Protein AF-A0A959FHJ9-F1 (afdb_monomer)

Structure (mmCIF, N/CA/C/O backbone):
data_AF-A0A959FHJ9-F1
#
_entry.id   AF-A0A959FHJ9-F1
#
loop_
_atom_site.group_PDB
_atom_site.id
_atom_site.type_symbol
_atom_site.label_atom_id
_atom_site.label_alt_id
_atom_site.label_comp_id
_atom_site.label_asym_id
_atom_site.label_entity_id
_atom_site.label_seq_id
_atom_site.pdbx_PDB_ins_code
_atom_site.Cartn_x
_atom_site.Cartn_y
_atom_site.Cartn_z
_atom_site.occupancy
_atom_site.B_iso_or_equiv
_atom_site.auth_seq_id
_atom_site.auth_comp_id
_atom_site.auth_asym_id
_atom_site.auth_atom_id
_atom_site.pdbx_PDB_model_num
ATOM 1 N N . MET A 1 1 ? 8.204 -7.592 19.899 1.00 52.03 1 MET A N 1
ATOM 2 C CA . MET A 1 1 ? 8.341 -6.616 18.790 1.00 52.03 1 MET A CA 1
ATOM 3 C C . MET A 1 1 ? 6.951 -6.070 18.473 1.00 52.03 1 MET A C 1
ATOM 5 O O . MET A 1 1 ? 6.052 -6.885 18.304 1.00 52.03 1 MET A O 1
ATOM 9 N N . ALA A 1 2 ? 6.746 -4.749 18.460 1.00 61.91 2 ALA A N 1
ATOM 10 C CA . ALA A 1 2 ? 5.428 -4.153 18.197 1.00 61.91 2 ALA A CA 1
ATOM 11 C C . ALA A 1 2 ? 4.966 -4.445 16.756 1.00 61.91 2 ALA A C 1
ATOM 13 O O . ALA A 1 2 ? 5.776 -4.372 15.826 1.00 61.91 2 ALA A O 1
ATOM 14 N N . LYS A 1 3 ? 3.694 -4.819 16.572 1.00 71.38 3 LYS A N 1
ATOM 15 C CA . LYS A 1 3 ? 3.112 -5.040 15.239 1.00 71.38 3 LYS A CA 1
ATOM 16 C C . LYS A 1 3 ? 2.789 -3.686 14.597 1.00 71.38 3 LYS A C 1
ATOM 18 O O . LYS A 1 3 ? 2.467 -2.736 15.292 1.00 71.38 3 LYS A O 1
ATOM 23 N N . LEU A 1 4 ? 2.886 -3.588 13.274 1.00 72.06 4 LEU A N 1
ATOM 24 C CA . LEU A 1 4 ? 2.662 -2.337 12.542 1.00 72.06 4 LEU A CA 1
ATOM 25 C C . LEU A 1 4 ? 1.267 -2.318 11.929 1.00 72.06 4 LEU A C 1
ATOM 27 O O . LEU A 1 4 ? 0.800 -3.340 11.438 1.00 72.06 4 LEU A O 1
ATOM 31 N N . LEU A 1 5 ? 0.620 -1.158 11.872 1.00 76.62 5 LEU A N 1
ATOM 32 C CA . LEU A 1 5 ? -0.638 -1.037 11.133 1.00 76.62 5 LEU A CA 1
ATOM 33 C C . LEU A 1 5 ? -0.417 -1.250 9.632 1.00 76.62 5 LEU A C 1
ATOM 35 O O . LEU A 1 5 ? 0.619 -0.864 9.071 1.00 76.62 5 LEU A O 1
ATOM 39 N N . VAL A 1 6 ? -1.418 -1.812 8.952 1.00 79.19 6 VAL A N 1
ATOM 40 C CA . VAL A 1 6 ? -1.389 -1.974 7.489 1.00 79.19 6 VAL A CA 1
ATOM 41 C C . VAL A 1 6 ? -1.197 -0.621 6.800 1.00 79.19 6 VAL A C 1
ATOM 43 O O . VAL A 1 6 ? -0.351 -0.505 5.912 1.00 79.19 6 VAL A O 1
ATOM 46 N N . ARG A 1 7 ? -1.880 0.437 7.255 1.00 77.56 7 ARG A N 1
ATOM 47 C CA . ARG A 1 7 ? -1.728 1.795 6.705 1.00 77.56 7 ARG A CA 1
ATOM 48 C C . ARG A 1 7 ? -0.296 2.334 6.803 1.00 77.56 7 ARG A C 1
ATOM 50 O O . ARG A 1 7 ? 0.209 2.956 5.866 1.00 77.56 7 ARG A O 1
ATOM 57 N N . GLU A 1 8 ? 0.386 2.092 7.917 1.00 79.88 8 GLU A N 1
ATOM 58 C CA . GLU A 1 8 ? 1.785 2.505 8.085 1.00 79.88 8 GLU A CA 1
ATOM 59 C C . GLU A 1 8 ? 2.723 1.694 7.203 1.00 79.88 8 GLU A C 1
ATOM 61 O O . GLU A 1 8 ? 3.637 2.246 6.589 1.00 79.88 8 GLU A O 1
ATOM 66 N N . THR A 1 9 ? 2.461 0.396 7.096 1.00 83.75 9 THR A N 1
ATOM 67 C CA . THR A 1 9 ? 3.169 -0.515 6.196 1.00 83.75 9 THR A CA 1
ATOM 68 C C . THR A 1 9 ? 3.043 -0.018 4.749 1.00 83.75 9 THR A C 1
ATOM 70 O O . THR A 1 9 ? 4.054 0.168 4.076 1.00 83.75 9 THR A O 1
ATOM 73 N N . GLN A 1 10 ? 1.835 0.341 4.303 1.00 84.25 10 GLN A N 1
ATOM 74 C CA . GLN A 1 10 ? 1.565 0.943 2.990 1.00 84.25 10 GLN A CA 1
ATOM 75 C C . GLN A 1 10 ? 2.316 2.257 2.756 1.00 84.25 10 GLN A C 1
ATOM 77 O O . GLN A 1 10 ? 2.885 2.479 1.686 1.00 84.25 10 GLN A O 1
ATOM 82 N N . LEU A 1 11 ? 2.300 3.167 3.733 1.00 86.31 11 LEU A N 1
ATOM 83 C CA . LEU A 1 11 ? 3.020 4.441 3.644 1.00 86.31 11 LEU A CA 1
ATOM 84 C C . LEU A 1 11 ? 4.529 4.220 3.520 1.00 86.31 11 LEU A C 1
ATOM 86 O O . LEU A 1 11 ? 5.166 4.8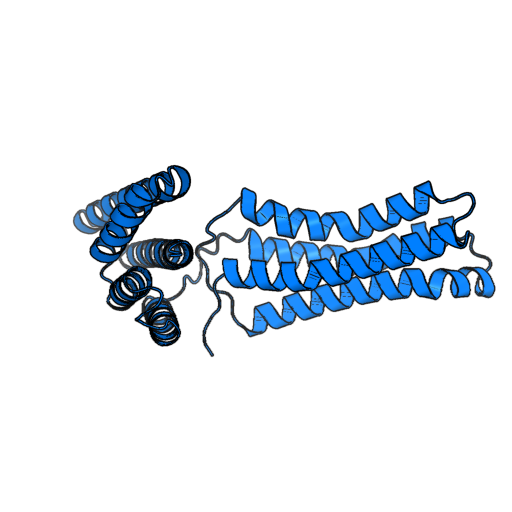45 2.674 1.00 86.31 11 LEU A O 1
ATOM 90 N N . ARG A 1 12 ? 5.094 3.305 4.314 1.00 89.25 12 ARG A N 1
ATOM 91 C CA . ARG A 1 12 ? 6.524 2.974 4.270 1.00 89.25 12 ARG A CA 1
ATOM 92 C C . ARG A 1 12 ? 6.924 2.333 2.944 1.00 89.25 12 ARG A C 1
ATOM 94 O O . ARG A 1 12 ? 7.947 2.729 2.395 1.00 89.25 12 ARG A O 1
ATOM 101 N N . LEU A 1 13 ? 6.129 1.393 2.428 1.00 90.06 13 LEU A N 1
ATOM 102 C CA . LEU A 1 13 ? 6.389 0.743 1.138 1.00 90.06 13 LEU A CA 1
ATOM 103 C C . LEU A 1 13 ? 6.325 1.755 -0.013 1.00 90.06 13 LEU A C 1
ATOM 105 O O . LEU A 1 13 ? 7.254 1.819 -0.809 1.00 90.06 13 LEU A O 1
ATOM 109 N N . ARG A 1 14 ? 5.310 2.632 -0.045 1.00 90.62 14 ARG A N 1
ATOM 110 C CA . ARG A 1 14 ? 5.222 3.715 -1.043 1.00 90.62 14 ARG A CA 1
ATOM 111 C C . ARG A 1 14 ? 6.392 4.684 -0.973 1.00 90.62 14 ARG A C 1
ATOM 113 O O . ARG A 1 14 ? 6.985 4.989 -1.999 1.00 90.62 14 ARG A O 1
ATOM 120 N N . ARG A 1 15 ? 6.742 5.150 0.230 1.00 91.88 15 ARG A N 1
ATOM 121 C CA . ARG A 1 15 ? 7.849 6.097 0.430 1.00 91.88 15 ARG A CA 1
ATOM 122 C C . ARG A 1 15 ? 9.193 5.526 -0.028 1.00 91.88 15 ARG A C 1
ATOM 124 O O . ARG A 1 15 ? 10.078 6.298 -0.363 1.00 91.88 15 ARG A O 1
ATOM 131 N N . GLN A 1 16 ? 9.347 4.204 -0.033 1.00 91.12 16 GLN A N 1
ATOM 132 C CA . GLN A 1 16 ? 10.553 3.537 -0.529 1.00 91.12 16 GLN A CA 1
ATOM 133 C C . GLN A 1 16 ? 10.491 3.248 -2.026 1.00 91.12 16 GLN A C 1
ATOM 135 O O . GLN A 1 16 ? 11.490 3.420 -2.713 1.00 91.12 16 GLN A O 1
ATOM 140 N N . TRP A 1 17 ? 9.327 2.846 -2.535 1.00 94.19 17 TRP A N 1
ATOM 141 C CA . TRP A 1 17 ? 9.147 2.544 -3.951 1.00 94.19 17 TRP A CA 1
ATOM 142 C C . TRP A 1 17 ? 9.236 3.791 -4.834 1.00 94.19 17 TRP A C 1
ATOM 144 O O . TRP A 1 17 ? 9.885 3.758 -5.869 1.00 94.19 17 TRP A O 1
ATOM 154 N N . LEU A 1 18 ? 8.631 4.905 -4.414 1.00 93.00 18 LEU A N 1
ATOM 155 C CA . LEU A 1 18 ? 8.571 6.142 -5.197 1.00 93.00 18 LEU A CA 1
ATOM 156 C C . LEU A 1 18 ? 9.957 6.678 -5.603 1.00 93.00 18 LEU A C 1
ATOM 158 O O . LEU A 1 18 ? 10.154 6.890 -6.796 1.00 93.00 18 LEU A O 1
ATOM 162 N N . PRO A 1 19 ? 10.936 6.858 -4.692 1.00 94.31 19 PRO A N 1
ATOM 163 C CA . PRO A 1 19 ? 12.266 7.308 -5.095 1.00 94.31 19 PRO A CA 1
ATOM 164 C C . PRO A 1 19 ? 12.983 6.291 -5.993 1.00 94.31 19 PRO A C 1
ATOM 166 O O . PRO A 1 19 ? 13.690 6.705 -6.904 1.00 94.31 19 PRO A O 1
ATOM 169 N N . ALA A 1 20 ? 12.779 4.984 -5.792 1.00 93.38 20 ALA A N 1
ATOM 170 C CA . ALA A 1 20 ? 13.367 3.957 -6.653 1.00 93.38 20 ALA A CA 1
ATOM 171 C C . ALA A 1 20 ? 12.778 3.998 -8.074 1.00 93.38 20 ALA A C 1
ATOM 173 O O . ALA A 1 20 ? 13.521 4.025 -9.052 1.00 93.38 20 ALA A O 1
ATOM 174 N N . ALA A 1 21 ? 11.451 4.078 -8.195 1.00 94.81 21 ALA A N 1
ATOM 175 C CA . ALA A 1 21 ? 10.763 4.226 -9.473 1.00 94.81 21 ALA A CA 1
ATOM 176 C C . ALA A 1 21 ? 11.155 5.535 -10.176 1.00 94.81 21 ALA A C 1
ATOM 178 O O . ALA A 1 21 ? 11.432 5.529 -11.371 1.00 94.81 21 ALA A O 1
ATOM 179 N N . LEU A 1 22 ? 11.242 6.643 -9.431 1.00 95.50 22 LEU A N 1
ATOM 180 C CA . LEU A 1 22 ? 11.677 7.935 -9.961 1.00 95.50 22 LEU A CA 1
ATOM 181 C C . LEU A 1 22 ? 13.115 7.871 -10.485 1.00 95.50 22 LEU A C 1
ATOM 183 O O . LEU A 1 22 ? 13.378 8.360 -11.577 1.00 95.50 22 LEU A O 1
ATOM 187 N N . LEU A 1 23 ? 14.030 7.243 -9.744 1.00 95.81 23 LEU A N 1
ATOM 188 C CA . LEU A 1 23 ? 15.415 7.053 -10.175 1.00 95.81 23 LEU A CA 1
ATOM 189 C C . LEU A 1 23 ? 15.494 6.251 -11.482 1.00 95.81 23 LEU A C 1
ATOM 191 O O . LEU A 1 23 ? 16.228 6.637 -12.386 1.00 95.81 23 LEU A O 1
ATOM 195 N N . ILE A 1 24 ? 14.717 5.170 -11.598 1.00 95.50 24 ILE A N 1
ATOM 196 C CA . ILE A 1 24 ? 14.644 4.347 -12.815 1.00 95.50 24 ILE A CA 1
ATOM 197 C C . ILE A 1 24 ? 14.131 5.175 -14.000 1.00 95.50 24 ILE A C 1
ATOM 199 O O . ILE A 1 24 ? 14.731 5.151 -15.072 1.00 95.50 24 ILE A O 1
ATOM 203 N N . VAL A 1 25 ? 13.055 5.943 -13.808 1.00 96.56 25 VAL A N 1
ATOM 204 C CA . VAL A 1 25 ? 12.495 6.815 -14.852 1.00 96.56 25 VAL A CA 1
ATOM 205 C C . VAL A 1 25 ? 13.497 7.891 -15.273 1.00 96.56 25 VAL A C 1
ATOM 207 O O . VAL A 1 25 ? 13.695 8.101 -16.467 1.00 96.56 25 VAL A O 1
ATOM 210 N N . LEU A 1 26 ? 14.165 8.543 -14.316 1.00 96.12 26 LEU A N 1
ATOM 211 C CA . LEU A 1 26 ? 15.194 9.549 -14.592 1.00 96.12 26 LEU A CA 1
ATOM 212 C C . LEU A 1 26 ? 16.376 8.957 -15.364 1.00 96.12 26 LEU A C 1
ATOM 214 O O . LEU A 1 26 ? 16.883 9.599 -16.280 1.00 96.12 26 LEU A O 1
ATOM 218 N N . LEU A 1 27 ? 16.792 7.733 -15.032 1.00 95.12 27 LEU A N 1
ATOM 219 C CA . LEU A 1 27 ? 17.873 7.049 -15.735 1.00 95.12 27 LEU A CA 1
ATOM 220 C C . LEU A 1 27 ? 17.523 6.801 -17.205 1.00 95.12 27 LEU A C 1
ATOM 222 O O . LEU A 1 27 ? 18.340 7.081 -18.080 1.00 95.12 27 LEU A O 1
ATOM 226 N N . VAL A 1 28 ? 16.317 6.309 -17.497 1.00 93.88 28 VAL A N 1
ATOM 227 C CA . VAL A 1 28 ? 15.925 6.082 -18.895 1.00 93.88 28 VAL A CA 1
ATOM 228 C C . VAL A 1 28 ? 15.681 7.397 -19.625 1.00 93.88 28 VAL A C 1
ATOM 230 O O . VAL A 1 28 ? 16.075 7.520 -20.782 1.00 93.88 28 VAL A O 1
ATOM 233 N N . LEU A 1 29 ? 15.125 8.414 -18.964 1.00 95.81 29 LEU A N 1
ATOM 234 C CA . LEU A 1 29 ? 15.028 9.754 -19.544 1.00 95.81 29 LEU A CA 1
ATOM 235 C C . LEU A 1 29 ? 16.413 10.258 -19.973 1.00 95.81 29 LEU A C 1
ATOM 237 O O . LEU A 1 29 ? 16.586 10.687 -21.111 1.00 95.81 29 LEU A O 1
ATOM 241 N N . LEU A 1 30 ? 17.408 10.136 -19.092 1.00 95.38 30 LEU A N 1
ATOM 242 C CA . LEU A 1 30 ? 18.787 10.528 -19.365 1.00 95.38 30 LEU A CA 1
ATOM 243 C C . LEU A 1 30 ? 19.371 9.750 -20.555 1.00 95.38 30 LEU A C 1
ATOM 245 O O . LEU A 1 30 ? 19.914 10.349 -21.480 1.00 95.38 30 LEU A O 1
ATOM 249 N N . GLN A 1 31 ? 19.211 8.426 -20.578 1.00 93.50 31 GLN A N 1
ATOM 250 C CA . GLN A 1 31 ? 19.654 7.585 -21.696 1.00 93.50 31 GLN A CA 1
ATOM 251 C C . GLN A 1 31 ? 18.936 7.921 -23.015 1.00 93.50 31 GLN A C 1
ATOM 253 O O . GLN A 1 31 ? 19.551 7.884 -24.080 1.00 93.50 31 GLN A O 1
ATOM 258 N N . THR A 1 32 ? 17.657 8.296 -22.955 1.00 93.44 32 THR A N 1
ATOM 259 C CA . THR A 1 32 ? 16.881 8.740 -24.123 1.00 93.44 32 THR A CA 1
ATOM 260 C C . THR A 1 32 ? 17.441 10.049 -24.676 1.00 93.44 32 THR A C 1
ATOM 262 O O . THR A 1 32 ? 17.652 10.154 -25.880 1.00 93.44 32 THR A O 1
ATOM 265 N N . VAL A 1 33 ? 17.768 11.016 -23.809 1.00 94.75 33 VAL A N 1
ATOM 266 C CA . VAL A 1 33 ? 18.402 12.291 -24.201 1.00 94.75 33 VAL A CA 1
ATOM 267 C C . VAL A 1 33 ? 19.779 12.065 -24.831 1.00 94.75 33 VAL A C 1
ATOM 269 O O . VAL A 1 33 ? 20.109 12.707 -25.824 1.00 94.75 33 VAL A O 1
ATOM 272 N N . PHE A 1 34 ? 20.560 11.111 -24.318 1.00 94.25 34 PHE A N 1
ATOM 273 C CA . PHE A 1 34 ? 21.838 10.706 -24.918 1.00 94.25 34 PHE A CA 1
ATOM 274 C C . PHE A 1 34 ? 21.694 9.841 -26.181 1.00 94.25 34 PHE A C 1
ATOM 276 O O . PHE A 1 34 ? 22.694 9.355 -26.709 1.00 94.25 34 PHE A O 1
ATOM 283 N N . GLY A 1 35 ? 20.474 9.617 -26.673 1.00 89.25 35 GLY A N 1
ATOM 284 C CA . GLY A 1 35 ? 20.225 8.897 -27.919 1.00 89.25 35 GLY A CA 1
ATOM 285 C C . GLY A 1 35 ? 20.458 7.387 -27.848 1.00 89.25 35 GLY A C 1
ATOM 286 O O . GLY A 1 35 ? 20.514 6.749 -28.895 1.00 89.25 35 GLY A O 1
ATOM 287 N N . HIS A 1 36 ? 20.560 6.787 -26.654 1.00 88.06 36 HIS A N 1
ATOM 288 C CA . HIS A 1 36 ? 20.734 5.331 -26.515 1.00 88.06 36 HIS A CA 1
ATOM 289 C C . HIS A 1 36 ? 19.540 4.531 -27.055 1.00 88.06 36 HIS A C 1
ATOM 291 O O . HIS A 1 36 ? 19.706 3.386 -27.461 1.00 88.06 36 HIS A O 1
ATOM 297 N N . TYR A 1 37 ? 18.349 5.134 -27.071 1.00 90.12 37 TYR A N 1
ATOM 298 C CA . TYR A 1 37 ? 17.107 4.518 -27.548 1.00 90.12 37 TYR A CA 1
ATOM 299 C C . TYR A 1 37 ? 16.668 5.040 -28.920 1.00 90.12 37 TYR A C 1
ATOM 301 O O . TYR A 1 37 ? 15.490 4.942 -29.258 1.00 90.12 37 TYR A O 1
ATOM 309 N N . ARG A 1 38 ? 17.583 5.624 -29.705 1.00 89.81 38 ARG A N 1
ATOM 310 C CA . ARG A 1 38 ? 17.231 6.252 -30.983 1.00 89.81 38 ARG A CA 1
ATOM 311 C C . ARG A 1 38 ? 16.560 5.245 -31.924 1.00 89.81 38 ARG A C 1
ATOM 313 O O . ARG A 1 38 ? 17.157 4.225 -32.261 1.00 89.81 38 ARG A O 1
ATOM 320 N N . GLY A 1 39 ? 15.338 5.547 -32.358 1.00 90.19 39 GLY A N 1
ATOM 321 C CA . GLY A 1 39 ? 14.532 4.682 -33.226 1.00 90.19 39 GLY A CA 1
ATOM 322 C C . GLY A 1 39 ? 13.702 3.612 -32.506 1.00 90.19 39 GLY A C 1
ATOM 323 O O . GLY A 1 39 ? 13.003 2.859 -33.180 1.00 90.19 39 GLY A O 1
ATOM 324 N N . ILE A 1 40 ? 13.764 3.536 -31.171 1.00 92.06 40 ILE A N 1
ATOM 325 C CA . ILE A 1 40 ? 12.918 2.666 -30.335 1.00 92.06 40 ILE A CA 1
ATOM 326 C C . ILE A 1 40 ? 12.435 3.374 -29.056 1.00 92.06 40 ILE A C 1
ATOM 328 O O . ILE A 1 40 ? 12.189 2.741 -28.025 1.00 92.06 40 ILE A O 1
ATOM 332 N N . GLU A 1 41 ? 12.342 4.703 -29.081 1.00 93.56 41 GLU A N 1
ATOM 333 C CA . GLU A 1 41 ? 12.029 5.516 -27.906 1.00 93.56 41 GLU A CA 1
ATOM 334 C C . GLU A 1 41 ? 10.677 5.106 -27.310 1.00 93.56 41 GLU A C 1
ATOM 336 O O . GLU A 1 41 ? 10.547 4.927 -26.099 1.00 93.56 41 GLU A O 1
ATOM 341 N N . THR A 1 42 ? 9.677 4.900 -28.171 1.00 93.88 42 THR A N 1
ATOM 342 C CA . THR A 1 42 ? 8.319 4.514 -27.764 1.00 93.88 42 THR A CA 1
ATOM 343 C C . THR A 1 42 ? 8.313 3.161 -27.057 1.00 93.88 42 THR A C 1
ATOM 345 O O . THR A 1 42 ? 7.702 3.018 -25.997 1.00 93.88 42 THR A O 1
ATOM 348 N N . GLU A 1 43 ? 9.017 2.171 -27.603 1.00 93.50 43 GLU A N 1
ATOM 349 C CA . GLU A 1 43 ? 9.132 0.842 -27.012 1.00 93.50 43 GLU A CA 1
ATOM 350 C C . GLU A 1 43 ? 9.861 0.872 -25.670 1.00 93.50 43 GLU A C 1
ATOM 352 O O . GLU A 1 43 ? 9.434 0.191 -24.737 1.00 93.50 43 GLU A O 1
ATOM 357 N N . ALA A 1 44 ? 10.911 1.687 -25.538 1.00 92.50 44 ALA A N 1
ATOM 358 C CA . ALA A 1 44 ? 11.634 1.840 -24.281 1.00 92.50 44 ALA A CA 1
ATOM 359 C C . ALA A 1 44 ? 10.737 2.424 -23.176 1.00 92.50 44 ALA A C 1
ATOM 361 O O . ALA A 1 44 ? 10.700 1.903 -22.058 1.00 92.50 44 ALA A O 1
ATOM 362 N N . TRP A 1 45 ? 9.948 3.454 -23.493 1.00 95.81 45 TRP A N 1
ATOM 363 C CA . TRP A 1 45 ? 8.983 4.031 -22.553 1.00 95.81 45 TRP A CA 1
ATOM 364 C C . TRP A 1 45 ? 7.852 3.066 -22.200 1.00 95.81 45 TRP A C 1
ATOM 366 O O . TRP A 1 45 ? 7.481 2.955 -21.028 1.00 95.81 45 TRP A O 1
ATOM 376 N N . LEU A 1 46 ? 7.328 2.332 -23.184 1.00 95.69 46 LEU A N 1
ATOM 377 C CA . LEU A 1 46 ? 6.295 1.324 -22.957 1.00 95.69 46 LEU A CA 1
ATOM 378 C C . LEU A 1 46 ? 6.811 0.193 -22.064 1.00 95.69 46 LEU A C 1
ATOM 380 O O . LEU A 1 46 ? 6.097 -0.257 -21.169 1.00 95.69 46 LEU A O 1
ATOM 384 N N . TRP A 1 47 ? 8.063 -0.218 -22.251 1.00 95.31 47 TRP A N 1
ATOM 385 C CA . TRP A 1 47 ? 8.713 -1.216 -21.414 1.00 95.31 47 TRP A CA 1
ATOM 386 C C . TRP A 1 47 ? 8.806 -0.771 -19.949 1.00 95.31 47 TRP A C 1
ATOM 388 O O . TRP A 1 47 ? 8.416 -1.519 -19.052 1.00 95.31 47 TRP A O 1
ATOM 398 N N . ILE A 1 48 ? 9.243 0.468 -19.692 1.00 95.12 48 ILE A N 1
ATOM 399 C CA . ILE A 1 48 ? 9.303 1.028 -18.329 1.00 95.12 48 ILE A CA 1
ATOM 400 C C . ILE A 1 48 ? 7.919 1.084 -17.712 1.00 95.12 48 ILE A C 1
ATOM 402 O O . ILE A 1 48 ? 7.749 0.738 -16.543 1.00 95.12 48 ILE A O 1
ATOM 406 N N . LEU A 1 49 ? 6.933 1.536 -18.486 1.00 95.06 49 LEU A N 1
ATOM 407 C CA . LEU A 1 49 ? 5.562 1.624 -18.023 1.00 95.06 49 LEU A CA 1
ATOM 408 C C . LEU A 1 49 ? 5.051 0.233 -17.639 1.00 95.06 49 LEU A C 1
ATOM 410 O O . LEU A 1 49 ? 4.505 0.072 -16.553 1.00 95.06 49 LEU A O 1
ATOM 414 N N . LEU A 1 50 ? 5.308 -0.789 -18.452 1.00 94.88 50 LEU A N 1
ATOM 415 C CA . LEU A 1 50 ? 4.908 -2.161 -18.153 1.00 94.88 50 LEU A CA 1
ATOM 416 C C . LEU A 1 50 ? 5.636 -2.739 -16.924 1.00 94.88 50 LEU A C 1
ATOM 418 O O . LEU A 1 50 ? 5.032 -3.481 -16.150 1.00 94.88 50 LEU A O 1
ATOM 422 N N . ALA A 1 51 ? 6.903 -2.375 -16.710 1.00 93.69 51 ALA A N 1
ATOM 423 C CA . ALA A 1 51 ? 7.688 -2.815 -15.558 1.00 93.69 51 ALA A CA 1
ATOM 424 C C . ALA A 1 51 ? 7.285 -2.101 -14.251 1.00 93.69 51 ALA A C 1
ATOM 426 O O . ALA A 1 51 ? 7.156 -2.726 -13.202 1.00 93.69 51 ALA A O 1
ATOM 427 N N . LEU A 1 52 ? 7.054 -0.786 -14.279 1.00 94.69 52 LEU A N 1
ATOM 428 C CA . LEU A 1 52 ? 6.803 0.002 -13.067 1.00 94.69 52 LEU A CA 1
ATOM 429 C C . LEU A 1 52 ? 5.318 0.163 -12.732 1.00 94.69 52 LEU A C 1
ATOM 431 O O . LEU A 1 52 ? 4.969 0.262 -11.547 1.00 94.69 52 LEU A O 1
ATOM 435 N N . ALA A 1 53 ? 4.434 0.225 -13.731 1.00 94.06 53 ALA A N 1
ATOM 436 C CA . ALA A 1 53 ? 3.030 0.559 -13.510 1.00 94.06 53 ALA A CA 1
ATOM 437 C C . ALA A 1 53 ? 2.298 -0.454 -12.626 1.00 94.06 53 ALA A C 1
ATOM 439 O O . ALA A 1 53 ? 1.624 0.008 -11.712 1.00 94.06 53 ALA A O 1
ATOM 440 N N . PRO A 1 54 ? 2.429 -1.786 -12.783 1.00 93.62 54 PRO A N 1
ATOM 441 C CA . PRO A 1 54 ? 1.648 -2.728 -11.980 1.00 93.62 54 PRO A CA 1
ATOM 442 C C . PRO A 1 54 ? 1.849 -2.540 -10.469 1.00 93.62 54 PRO A C 1
ATOM 444 O O . PRO A 1 54 ? 0.883 -2.418 -9.713 1.00 93.62 54 PRO A O 1
ATOM 447 N N . VAL A 1 55 ? 3.107 -2.440 -10.028 1.00 92.44 55 VAL A N 1
ATOM 448 C CA . VAL A 1 55 ? 3.462 -2.239 -8.614 1.00 92.44 55 VAL A CA 1
ATOM 449 C C . VAL A 1 55 ? 3.011 -0.861 -8.134 1.00 92.44 55 VAL A C 1
ATOM 451 O O . VAL A 1 55 ? 2.420 -0.733 -7.058 1.00 92.44 55 VAL A O 1
ATOM 454 N N . THR A 1 56 ? 3.248 0.173 -8.944 1.00 92.69 56 THR A N 1
ATOM 455 C CA . THR A 1 56 ? 2.881 1.554 -8.606 1.00 92.69 56 THR A CA 1
ATOM 456 C C . THR A 1 56 ? 1.365 1.702 -8.492 1.00 92.69 56 THR A C 1
ATOM 458 O O . THR A 1 56 ? 0.865 2.177 -7.478 1.00 92.69 56 THR A O 1
ATOM 461 N N . VAL A 1 57 ? 0.609 1.229 -9.479 1.00 92.75 57 VAL A N 1
ATOM 462 C CA . VAL A 1 57 ? -0.854 1.275 -9.484 1.00 92.75 57 VAL A CA 1
ATOM 463 C C . VAL A 1 57 ? -1.405 0.521 -8.284 1.00 92.75 57 VAL A C 1
ATOM 465 O O . VAL A 1 57 ? -2.220 1.085 -7.564 1.00 92.75 57 VAL A O 1
ATOM 468 N N . LEU A 1 58 ? -0.926 -0.689 -7.985 1.00 90.44 58 LEU A N 1
ATOM 469 C CA . LEU A 1 58 ? -1.422 -1.467 -6.848 1.00 90.44 58 LEU A CA 1
ATOM 470 C C . LEU A 1 58 ? -1.187 -0.759 -5.501 1.00 90.44 58 LEU A C 1
ATOM 472 O O . LEU A 1 58 ? -2.104 -0.664 -4.680 1.00 90.44 58 LEU A O 1
ATOM 476 N N . LEU A 1 59 ? 0.010 -0.201 -5.284 1.00 88.44 59 LEU A N 1
ATOM 477 C CA . LEU A 1 59 ? 0.350 0.531 -4.058 1.00 88.44 59 LEU A CA 1
ATOM 478 C C . LEU A 1 59 ? -0.529 1.774 -3.836 1.00 88.44 59 LEU A C 1
ATOM 480 O O . LEU A 1 59 ? -0.775 2.162 -2.689 1.00 88.44 59 LEU A O 1
ATOM 484 N N . TYR A 1 60 ? -0.993 2.416 -4.910 1.00 86.75 60 TYR A N 1
ATOM 485 C CA . TYR A 1 60 ? -1.831 3.614 -4.831 1.00 86.75 60 TYR A CA 1
ATOM 486 C C . TYR A 1 60 ? -3.325 3.286 -4.842 1.00 86.75 60 TYR A C 1
ATOM 488 O O . TYR A 1 60 ? -4.064 3.831 -4.020 1.00 86.75 60 TYR A O 1
ATOM 496 N N . ALA A 1 61 ? -3.763 2.361 -5.696 1.00 86.19 61 ALA A N 1
ATOM 497 C CA . ALA A 1 61 ? -5.140 1.887 -5.790 1.00 86.19 61 ALA A CA 1
ATOM 498 C C . ALA A 1 61 ? -5.621 1.291 -4.465 1.00 86.19 61 ALA A C 1
ATOM 500 O O . ALA A 1 61 ? -6.751 1.549 -4.059 1.00 86.19 61 ALA A O 1
ATOM 501 N N . ALA A 1 62 ? -4.752 0.597 -3.721 1.00 80.56 62 ALA A N 1
ATOM 502 C CA . ALA A 1 62 ? -5.094 0.049 -2.409 1.00 80.56 62 ALA A CA 1
ATOM 503 C C . ALA A 1 62 ? -5.659 1.099 -1.432 1.00 80.56 62 ALA A C 1
ATOM 505 O O . ALA A 1 62 ? -6.577 0.792 -0.674 1.00 80.56 62 ALA A O 1
ATOM 506 N N . ARG A 1 63 ? -5.186 2.355 -1.492 1.00 75.50 63 ARG A N 1
ATOM 507 C CA . ARG A 1 63 ? -5.712 3.454 -0.659 1.00 75.50 63 ARG A CA 1
ATOM 508 C C . ARG A 1 63 ? -7.161 3.805 -1.008 1.00 75.50 63 ARG A C 1
ATOM 510 O O . ARG A 1 63 ? -7.913 4.209 -0.126 1.00 75.50 63 ARG A O 1
ATOM 517 N N . TRP A 1 64 ? -7.523 3.700 -2.282 1.00 77.69 64 TRP A N 1
ATOM 518 C CA . TRP A 1 64 ? -8.862 4.019 -2.773 1.00 77.69 64 TRP A CA 1
ATOM 519 C C . TRP A 1 64 ? -9.839 2.872 -2.520 1.00 77.69 64 TRP A C 1
ATOM 521 O O . TRP A 1 64 ? -10.962 3.122 -2.099 1.00 77.69 64 TRP A O 1
ATOM 531 N N . ILE A 1 65 ? -9.385 1.630 -2.711 1.00 75.00 65 ILE A N 1
ATOM 532 C CA . ILE A 1 65 ? -10.199 0.420 -2.537 1.00 75.00 65 ILE A CA 1
ATOM 533 C C . ILE A 1 65 ? -10.520 0.187 -1.052 1.00 75.00 65 ILE A C 1
ATOM 535 O O . ILE A 1 65 ? -11.663 -0.110 -0.711 1.00 75.00 65 ILE A O 1
ATOM 539 N N . LYS A 1 66 ? -9.533 0.322 -0.153 1.00 69.88 66 LYS A N 1
ATOM 540 C CA . LYS A 1 66 ? -9.716 0.144 1.298 1.00 69.88 66 LYS A CA 1
ATOM 541 C C . LYS A 1 66 ? -8.926 1.202 2.079 1.00 69.88 66 LYS A C 1
ATOM 543 O O . LYS A 1 66 ? -7.781 0.956 2.455 1.00 69.88 66 LYS A O 1
ATOM 548 N N . PRO A 1 67 ? -9.518 2.379 2.354 1.00 62.16 67 PRO A N 1
ATOM 549 C CA . PRO A 1 67 ? -8.826 3.452 3.070 1.00 62.16 67 PRO A CA 1
ATOM 550 C C . PRO A 1 67 ? -8.469 3.096 4.524 1.00 62.16 67 PRO A C 1
ATOM 552 O O . PRO A 1 67 ? -7.505 3.652 5.047 1.00 62.16 67 PRO A O 1
ATOM 555 N N . TYR A 1 68 ? -9.193 2.144 5.130 1.00 63.19 68 TYR A N 1
ATOM 556 C CA . TYR A 1 68 ? -8.933 1.589 6.463 1.00 63.19 68 TYR A CA 1
ATOM 557 C C . TYR A 1 68 ? -8.938 0.072 6.349 1.00 63.19 68 TYR A C 1
ATOM 559 O O . TYR A 1 68 ? -9.998 -0.539 6.184 1.00 63.19 68 TYR A O 1
ATOM 567 N N . VAL A 1 69 ? -7.753 -0.533 6.353 1.00 64.88 69 VAL A N 1
ATOM 568 C CA . VAL A 1 69 ? -7.619 -1.990 6.345 1.00 64.88 69 VAL A CA 1
ATOM 569 C C . VAL A 1 69 ? -7.383 -2.403 7.793 1.00 64.88 69 VAL A C 1
ATOM 571 O O . VAL A 1 69 ? -6.259 -2.248 8.270 1.00 64.88 69 VAL A O 1
ATOM 574 N N . PRO A 1 70 ? -8.399 -2.926 8.507 1.00 61.19 70 PRO A N 1
ATOM 575 C CA . PRO A 1 70 ? -8.230 -3.341 9.891 1.00 61.19 70 PRO A CA 1
ATOM 576 C C . PRO A 1 70 ? -7.270 -4.532 9.932 1.00 61.19 70 PRO A C 1
ATOM 578 O O . PRO A 1 70 ? -7.634 -5.665 9.614 1.00 61.19 70 PRO A O 1
ATOM 581 N N . GLY A 1 71 ? -6.016 -4.267 10.285 1.00 68.75 71 GLY A N 1
ATOM 582 C CA . GLY A 1 71 ? -4.980 -5.283 10.294 1.00 68.75 71 GLY A CA 1
ATOM 583 C C . GLY A 1 71 ? -3.673 -4.793 10.894 1.00 68.75 71 GLY A C 1
ATOM 584 O O . GLY A 1 71 ? -3.292 -3.627 10.787 1.00 68.75 71 GLY A O 1
ATOM 585 N N . MET A 1 72 ? -2.966 -5.737 11.503 1.00 70.75 72 MET A N 1
ATOM 586 C CA . MET A 1 72 ? -1.602 -5.553 11.967 1.00 70.75 72 MET A CA 1
ATOM 587 C C . MET A 1 72 ? -0.680 -6.495 11.194 1.00 70.75 72 MET A C 1
ATOM 589 O O . MET A 1 72 ? -0.966 -7.681 11.042 1.00 70.75 72 MET A O 1
ATOM 593 N N . VAL A 1 73 ? 0.430 -5.953 10.714 1.00 77.12 73 VAL A N 1
ATOM 594 C CA . VAL A 1 73 ? 1.468 -6.637 9.950 1.00 77.12 73 VAL A CA 1
ATOM 595 C C . VAL A 1 73 ? 2.667 -6.845 10.862 1.00 77.12 73 VAL A C 1
ATOM 597 O O . VAL A 1 73 ? 3.097 -5.937 11.580 1.00 77.12 73 VAL A O 1
ATOM 600 N N . GLU A 1 74 ? 3.230 -8.046 10.838 1.00 80.19 74 GLU A N 1
ATOM 601 C CA . GLU A 1 74 ? 4.455 -8.310 11.579 1.00 80.19 74 GLU A CA 1
ATOM 602 C C . GLU A 1 74 ? 5.647 -7.551 10.970 1.00 80.19 74 GLU A C 1
ATOM 604 O O . GLU A 1 74 ? 5.767 -7.452 9.743 1.00 80.19 74 GLU A O 1
ATOM 609 N N . PRO A 1 75 ? 6.588 -7.045 11.788 1.00 79.56 75 PRO A N 1
ATOM 610 C CA . PRO A 1 75 ? 7.785 -6.375 11.275 1.00 79.56 75 PRO A CA 1
ATOM 611 C C . PRO A 1 75 ? 8.655 -7.261 10.368 1.00 79.56 75 PRO A C 1
ATOM 613 O O . PRO A 1 75 ? 9.376 -6.748 9.510 1.00 79.56 75 PRO A O 1
ATOM 616 N N . SER A 1 76 ? 8.619 -8.582 10.567 1.00 81.69 76 SER A N 1
ATOM 617 C CA . SER A 1 76 ? 9.236 -9.596 9.697 1.00 81.69 76 SER A CA 1
ATOM 618 C C . SER A 1 76 ? 8.628 -9.557 8.295 1.00 81.69 76 SER A C 1
ATOM 620 O O . SER A 1 76 ? 9.361 -9.399 7.324 1.00 81.69 76 SER A O 1
ATOM 622 N N . ALA A 1 77 ? 7.298 -9.585 8.198 1.00 83.31 77 ALA A N 1
ATOM 623 C CA . ALA A 1 77 ? 6.582 -9.514 6.931 1.00 83.31 77 ALA A CA 1
ATOM 624 C C . ALA A 1 77 ? 6.884 -8.204 6.186 1.00 83.31 77 ALA A C 1
ATOM 626 O O . ALA A 1 77 ? 7.223 -8.238 5.005 1.00 83.31 77 ALA A O 1
ATOM 627 N N . LEU A 1 78 ? 6.874 -7.050 6.873 1.00 84.56 78 LEU A N 1
ATOM 628 C CA . LEU A 1 78 ? 7.277 -5.779 6.253 1.00 84.56 78 LEU A CA 1
ATOM 629 C C . LEU A 1 78 ? 8.707 -5.848 5.693 1.00 84.56 78 LEU A C 1
ATOM 631 O O . LEU A 1 78 ? 8.945 -5.346 4.598 1.00 84.56 78 LEU A O 1
ATOM 635 N N . ARG A 1 79 ? 9.663 -6.446 6.418 1.00 88.19 79 ARG A N 1
ATOM 636 C CA . ARG A 1 79 ? 11.032 -6.628 5.908 1.00 88.19 79 ARG A CA 1
ATOM 637 C C . ARG A 1 79 ? 11.042 -7.470 4.634 1.00 88.19 79 ARG A C 1
ATOM 639 O O . ARG A 1 79 ? 11.645 -7.031 3.664 1.00 88.19 79 ARG A O 1
ATOM 646 N N . SER A 1 80 ? 10.317 -8.586 4.600 1.00 89.19 80 SER A N 1
ATOM 647 C CA . SER A 1 80 ? 10.211 -9.434 3.408 1.00 89.19 80 SER A CA 1
ATOM 648 C C . SER A 1 80 ? 9.649 -8.679 2.200 1.00 89.19 80 SER A C 1
ATOM 650 O O . SER A 1 80 ? 10.248 -8.720 1.129 1.00 89.19 80 S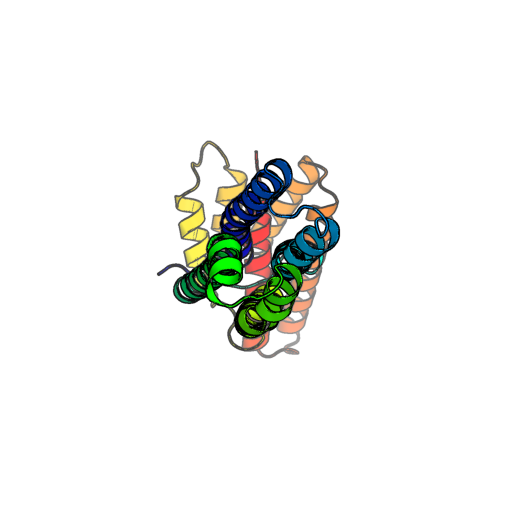ER A O 1
ATOM 652 N N . TYR A 1 81 ? 8.562 -7.914 2.367 1.00 89.94 81 TYR A N 1
ATOM 653 C CA . TYR A 1 81 ? 7.994 -7.115 1.272 1.00 89.94 81 TYR A CA 1
ATOM 654 C C . TYR A 1 81 ? 8.934 -6.002 0.800 1.00 89.94 81 TYR A C 1
ATOM 656 O O . TYR A 1 81 ? 9.019 -5.732 -0.396 1.00 89.94 81 TYR A O 1
ATOM 664 N N . ARG A 1 82 ? 9.669 -5.364 1.721 1.00 90.94 82 ARG A N 1
ATOM 665 C CA . ARG A 1 82 ? 10.689 -4.366 1.368 1.00 90.94 82 ARG A CA 1
ATOM 666 C C . ARG A 1 82 ? 11.813 -4.995 0.555 1.00 90.94 82 ARG A C 1
ATOM 668 O O . ARG A 1 82 ? 12.174 -4.447 -0.477 1.00 90.94 82 ARG A O 1
ATOM 675 N N . SER A 1 83 ? 12.347 -6.129 1.004 1.00 92.31 83 SER A N 1
ATOM 676 C CA . SER A 1 83 ? 13.393 -6.855 0.281 1.00 92.31 83 SER A CA 1
ATOM 677 C C . SER A 1 83 ? 12.927 -7.244 -1.117 1.00 92.31 83 SER A C 1
ATOM 679 O O . SER A 1 83 ? 13.660 -7.037 -2.075 1.00 92.31 83 SER A O 1
ATOM 681 N N . LEU A 1 84 ? 11.690 -7.722 -1.248 1.00 92.38 84 LEU A N 1
ATOM 682 C CA . LEU A 1 84 ? 11.111 -8.097 -2.533 1.00 92.38 84 LEU A CA 1
ATOM 683 C C . LEU A 1 84 ? 10.996 -6.903 -3.497 1.00 92.38 84 LEU A C 1
ATOM 685 O O . LEU A 1 84 ? 11.432 -7.005 -4.641 1.00 92.38 84 LEU A O 1
ATOM 689 N N . LEU A 1 85 ? 10.505 -5.750 -3.020 1.00 92.88 85 LEU A N 1
ATOM 690 C CA . LEU A 1 85 ? 10.469 -4.508 -3.806 1.00 92.88 85 LEU A CA 1
ATOM 691 C C . LEU A 1 85 ? 11.864 -4.062 -4.257 1.00 92.88 85 LEU A C 1
ATOM 693 O O . LEU A 1 85 ? 12.029 -3.641 -5.399 1.00 92.88 85 LEU A O 1
ATOM 697 N N . TRP A 1 86 ? 12.864 -4.154 -3.376 1.00 94.25 86 TRP A N 1
ATOM 698 C CA . TRP A 1 86 ? 14.240 -3.785 -3.707 1.00 94.25 86 TRP A CA 1
ATOM 699 C C . TRP A 1 86 ? 14.874 -4.735 -4.716 1.00 94.25 86 TRP A C 1
ATOM 701 O O . TRP A 1 86 ? 15.517 -4.263 -5.645 1.00 94.25 86 TRP A O 1
ATOM 711 N N . ILE A 1 87 ? 14.665 -6.045 -4.573 1.00 94.62 87 ILE A N 1
ATOM 712 C CA . ILE A 1 87 ? 15.126 -7.041 -5.550 1.00 94.62 87 ILE A CA 1
ATOM 713 C C . ILE A 1 87 ? 14.508 -6.745 -6.916 1.00 94.62 87 ILE A C 1
ATOM 715 O O . ILE A 1 87 ? 15.217 -6.728 -7.919 1.00 94.62 87 ILE A O 1
ATOM 719 N N . TYR A 1 88 ? 13.207 -6.453 -6.958 1.00 94.88 88 TYR A N 1
ATOM 720 C CA . TYR A 1 88 ? 12.526 -6.122 -8.203 1.00 94.88 88 TYR A CA 1
ATOM 721 C C . TYR A 1 88 ? 13.064 -4.830 -8.839 1.00 94.88 88 TYR A C 1
ATOM 723 O O . TYR A 1 88 ? 13.425 -4.827 -10.015 1.00 94.88 88 TYR A O 1
ATOM 731 N N . ALA A 1 89 ? 13.207 -3.756 -8.056 1.00 94.56 89 ALA A N 1
ATOM 732 C CA . ALA A 1 89 ? 13.791 -2.500 -8.528 1.00 94.56 89 ALA A CA 1
ATOM 733 C C . ALA A 1 89 ? 15.234 -2.682 -9.028 1.00 94.56 89 ALA A C 1
ATOM 735 O O . ALA A 1 89 ? 15.597 -2.144 -10.073 1.00 94.56 89 ALA A O 1
ATOM 736 N N . LEU A 1 90 ? 16.043 -3.469 -8.312 1.00 95.56 90 LEU A N 1
ATOM 737 C CA . LEU A 1 90 ? 17.419 -3.776 -8.689 1.00 95.56 90 LEU A CA 1
ATOM 738 C C . LEU A 1 90 ? 17.476 -4.549 -10.009 1.00 95.56 90 LEU A C 1
ATOM 740 O O . LEU A 1 90 ? 18.313 -4.240 -10.846 1.00 95.56 90 LEU A O 1
ATOM 744 N N . LEU A 1 91 ? 16.579 -5.513 -10.229 1.00 95.31 91 LEU A N 1
ATOM 745 C CA . LEU A 1 91 ? 16.512 -6.256 -11.489 1.00 95.31 91 LEU A CA 1
ATOM 746 C C . LEU A 1 91 ? 16.138 -5.360 -12.674 1.00 95.31 91 LEU A C 1
ATOM 748 O O . LEU A 1 91 ? 16.732 -5.496 -13.744 1.00 95.31 91 LEU A O 1
ATOM 752 N N . ILE A 1 92 ? 15.202 -4.424 -12.494 1.00 95.19 92 ILE A N 1
ATOM 753 C CA . ILE A 1 92 ? 14.875 -3.424 -13.524 1.00 95.19 92 ILE A CA 1
ATOM 754 C C . ILE A 1 92 ? 16.101 -2.552 -13.812 1.00 95.19 92 ILE A C 1
ATOM 756 O O . ILE A 1 92 ? 16.468 -2.364 -14.971 1.00 95.19 92 ILE A O 1
ATOM 760 N N . LEU A 1 93 ? 16.766 -2.065 -12.762 1.00 94.88 93 LEU A N 1
ATOM 761 C CA . LEU A 1 93 ? 17.955 -1.228 -12.887 1.00 94.88 93 LEU A CA 1
ATOM 762 C C . LEU A 1 93 ? 19.089 -1.961 -13.618 1.00 94.88 93 LEU A C 1
ATOM 764 O O . LEU A 1 93 ? 19.660 -1.420 -14.560 1.00 94.88 93 LEU A O 1
ATOM 768 N N . LEU A 1 94 ? 19.376 -3.205 -13.228 1.00 94.19 94 LEU A N 1
ATOM 769 C CA . LEU A 1 94 ? 20.360 -4.059 -13.891 1.00 94.19 94 LEU A CA 1
ATOM 770 C C . LEU A 1 94 ? 19.993 -4.291 -15.354 1.00 94.19 94 LEU A C 1
ATOM 772 O O . LEU A 1 94 ? 20.862 -4.207 -16.212 1.00 94.19 94 LEU A O 1
ATOM 776 N N . THR A 1 95 ? 18.713 -4.513 -15.654 1.00 93.19 95 THR A N 1
ATOM 777 C CA . THR A 1 95 ? 18.248 -4.693 -17.033 1.00 93.19 95 THR A CA 1
ATOM 778 C C . THR A 1 95 ? 18.561 -3.465 -17.892 1.00 93.19 95 THR A C 1
ATOM 780 O O . THR A 1 95 ? 19.072 -3.618 -19.001 1.00 93.19 95 THR A O 1
ATOM 783 N N . ILE A 1 96 ? 18.312 -2.259 -17.373 1.00 92.50 96 ILE A N 1
ATOM 784 C CA . ILE A 1 96 ? 18.591 -0.993 -18.068 1.00 92.50 96 ILE A CA 1
ATOM 785 C C . ILE A 1 96 ? 20.100 -0.770 -18.226 1.00 92.50 96 ILE A C 1
ATOM 787 O O . ILE A 1 96 ? 20.557 -0.429 -19.316 1.00 92.50 96 ILE A O 1
ATOM 791 N N . LEU A 1 97 ? 20.887 -0.974 -17.167 1.00 91.88 97 LEU A N 1
ATOM 792 C CA . LEU A 1 97 ? 22.337 -0.743 -17.186 1.00 91.88 97 LEU A CA 1
ATOM 793 C C . LEU A 1 97 ? 23.081 -1.743 -18.080 1.00 91.88 97 LEU A C 1
ATOM 795 O O . LEU A 1 97 ? 24.023 -1.366 -18.772 1.00 91.88 97 LEU A O 1
ATOM 799 N N . LEU A 1 98 ? 22.644 -3.003 -18.102 1.00 90.25 98 LEU A N 1
ATOM 800 C CA . LEU A 1 98 ? 23.254 -4.060 -18.911 1.00 90.25 98 LEU A CA 1
ATOM 801 C C . LEU A 1 98 ? 22.764 -4.072 -20.362 1.00 90.25 98 LEU A C 1
ATOM 803 O O . LEU A 1 98 ? 23.294 -4.839 -21.159 1.00 90.25 98 LEU A O 1
ATOM 807 N N . SER A 1 99 ? 21.801 -3.222 -20.729 1.00 88.25 99 SER A N 1
ATOM 808 C CA . SER A 1 99 ? 21.257 -3.173 -22.091 1.00 88.25 99 SER A CA 1
ATOM 809 C C . SER A 1 99 ? 22.341 -2.956 -23.153 1.00 88.25 99 SER A C 1
ATOM 811 O O . SER A 1 99 ? 22.380 -3.678 -24.143 1.00 88.25 99 SER A O 1
ATOM 813 N N . GLN A 1 100 ? 23.284 -2.044 -22.907 1.00 81.62 100 GLN A N 1
ATOM 814 C CA . GLN A 1 100 ? 24.396 -1.760 -23.821 1.00 81.62 100 GLN A CA 1
ATOM 815 C C . GLN A 1 100 ? 25.393 -2.922 -23.904 1.00 81.62 100 GLN A C 1
ATOM 817 O O . GLN A 1 100 ? 25.847 -3.283 -24.987 1.00 81.62 100 GLN A O 1
ATOM 822 N N . ALA A 1 101 ? 25.704 -3.552 -22.768 1.00 83.00 101 ALA A N 1
ATOM 823 C CA . ALA A 1 101 ? 26.576 -4.722 -22.745 1.00 83.00 101 ALA A CA 1
ATOM 824 C C . ALA A 1 101 ? 25.940 -5.907 -23.488 1.00 83.00 101 ALA A C 1
ATOM 826 O O . ALA A 1 101 ? 26.623 -6.603 -24.228 1.00 83.00 101 ALA A O 1
ATOM 827 N N . ALA A 1 102 ? 24.631 -6.112 -23.339 1.00 78.31 102 ALA A N 1
ATOM 828 C CA . ALA A 1 102 ? 23.910 -7.185 -24.014 1.00 78.31 102 ALA A CA 1
ATOM 829 C C . ALA A 1 102 ? 23.852 -6.991 -25.537 1.00 78.31 102 ALA A C 1
ATOM 831 O O . ALA A 1 102 ? 24.020 -7.964 -26.268 1.00 78.31 102 ALA A O 1
ATOM 832 N N . VAL A 1 103 ? 23.665 -5.752 -26.007 1.00 80.00 103 VAL A N 1
ATOM 833 C CA . VAL A 1 103 ? 23.713 -5.421 -27.442 1.00 80.00 103 VAL A CA 1
ATOM 834 C C . VAL A 1 103 ? 25.107 -5.692 -28.012 1.00 80.00 103 VAL A C 1
ATOM 836 O O . VAL A 1 103 ? 25.224 -6.327 -29.053 1.00 80.00 103 VAL A O 1
ATOM 839 N N . ASN A 1 104 ? 26.161 -5.283 -27.301 1.00 81.56 104 ASN A N 1
ATOM 840 C CA . ASN A 1 104 ? 27.539 -5.418 -27.781 1.00 81.56 104 ASN A CA 1
ATOM 841 C C . ASN A 1 104 ? 28.091 -6.853 -27.716 1.00 81.56 104 ASN A C 1
ATOM 843 O O . ASN A 1 104 ? 29.008 -7.176 -28.462 1.00 81.56 104 ASN A O 1
ATOM 847 N N . LEU A 1 105 ? 27.595 -7.692 -26.798 1.00 81.38 105 LEU A N 1
ATOM 848 C CA . LEU A 1 105 ? 28.140 -9.037 -26.560 1.00 81.38 105 LEU A CA 1
ATOM 849 C C . LEU A 1 105 ? 27.362 -10.160 -27.257 1.00 81.38 105 LEU A C 1
ATOM 851 O O . LEU A 1 105 ? 27.951 -11.199 -27.534 1.00 81.38 105 LEU A O 1
ATOM 855 N N . ASN A 1 106 ? 26.060 -9.985 -27.502 1.00 74.38 106 ASN A N 1
ATOM 856 C CA . ASN A 1 106 ? 25.181 -11.064 -27.976 1.00 74.38 106 ASN A CA 1
ATOM 857 C C . ASN A 1 106 ? 24.520 -10.782 -29.340 1.00 74.38 106 ASN A C 1
ATOM 859 O O . ASN A 1 106 ? 23.614 -11.526 -29.716 1.00 74.38 106 ASN A O 1
ATOM 863 N N . ASP A 1 107 ? 24.910 -9.713 -30.047 1.00 76.81 107 ASP A N 1
ATOM 864 C CA . ASP A 1 107 ? 24.306 -9.250 -31.315 1.00 76.81 107 ASP A CA 1
ATOM 865 C C . ASP A 1 107 ? 22.778 -9.046 -31.256 1.00 76.81 107 ASP A C 1
ATOM 867 O O . ASP A 1 107 ? 22.077 -9.046 -32.270 1.00 76.81 107 ASP A O 1
ATOM 871 N N . TRP A 1 108 ? 22.213 -8.887 -30.058 1.00 80.56 108 TRP A N 1
ATOM 872 C CA . TRP A 1 108 ? 20.779 -8.669 -29.911 1.00 80.56 108 TRP A CA 1
ATOM 873 C C . TRP A 1 108 ? 20.432 -7.220 -30.229 1.00 80.56 108 TRP A C 1
ATOM 875 O O . TRP A 1 108 ? 21.041 -6.290 -29.700 1.00 80.56 108 TRP A O 1
ATOM 885 N N . GLY A 1 109 ? 19.376 -7.022 -31.019 1.00 85.75 109 GLY A N 1
ATOM 886 C CA . GLY A 1 109 ? 18.749 -5.713 -31.137 1.00 85.75 109 GLY A CA 1
ATOM 887 C C . GLY A 1 109 ? 18.242 -5.244 -29.771 1.00 85.75 109 GLY A C 1
ATOM 888 O O . GLY A 1 109 ? 17.677 -6.022 -28.999 1.00 85.75 109 GLY A O 1
ATOM 889 N N . LEU A 1 110 ? 18.404 -3.954 -29.468 1.00 87.50 110 LEU A N 1
ATOM 890 C CA . LEU A 1 110 ? 17.987 -3.370 -28.186 1.00 87.50 110 LEU A CA 1
ATOM 891 C C . LEU A 1 110 ? 16.490 -3.612 -27.899 1.00 87.50 110 LEU A C 1
ATOM 893 O O . LEU A 1 110 ? 16.110 -3.923 -26.770 1.00 87.50 110 LEU A O 1
ATOM 897 N N . LYS A 1 111 ? 15.654 -3.568 -28.944 1.00 89.94 111 LYS A N 1
ATOM 898 C CA . LYS A 1 111 ? 14.224 -3.905 -28.888 1.00 89.94 111 LYS A CA 1
ATOM 899 C C . LYS A 1 111 ? 13.977 -5.349 -28.446 1.00 89.94 111 LYS A C 1
ATOM 901 O O . LYS A 1 111 ? 13.150 -5.585 -27.567 1.00 89.94 111 LYS A O 1
ATOM 906 N N . ASP A 1 112 ? 14.716 -6.300 -29.011 1.00 90.06 112 ASP A N 1
ATOM 907 C CA . ASP A 1 112 ? 14.573 -7.721 -28.681 1.00 90.06 112 ASP A CA 1
ATOM 908 C C . ASP A 1 112 ? 15.043 -8.010 -27.258 1.00 90.06 112 ASP A C 1
ATOM 910 O O . ASP A 1 112 ? 14.395 -8.766 -26.532 1.00 90.06 112 ASP A O 1
ATOM 914 N N . TYR A 1 113 ? 16.128 -7.363 -26.826 1.00 91.38 113 TYR A N 1
ATOM 915 C CA . TYR A 1 113 ? 16.602 -7.450 -25.449 1.00 91.38 113 TYR A CA 1
ATOM 916 C C . TYR A 1 113 ? 15.544 -6.944 -24.457 1.00 91.38 113 TYR A C 1
ATOM 918 O O . TYR A 1 113 ? 15.237 -7.640 -23.489 1.00 91.38 113 TYR A O 1
ATOM 926 N N . MET A 1 114 ? 14.931 -5.781 -24.710 1.00 90.31 114 MET A N 1
ATOM 927 C CA . MET A 1 114 ? 13.857 -5.255 -23.856 1.00 90.31 114 MET A CA 1
ATOM 928 C C . MET A 1 114 ? 12.610 -6.152 -23.876 1.00 90.31 114 MET A C 1
ATOM 930 O O . MET A 1 114 ? 12.009 -6.403 -22.835 1.00 90.31 114 MET A O 1
ATOM 934 N N . GLY A 1 115 ? 12.232 -6.701 -25.031 1.00 91.19 115 GLY A N 1
ATOM 935 C CA . GLY A 1 115 ? 11.119 -7.650 -25.117 1.00 91.19 115 GLY A CA 1
ATOM 936 C C . GLY A 1 115 ? 11.374 -8.927 -24.309 1.00 91.19 115 GLY A C 1
ATOM 937 O O . GLY A 1 115 ? 10.521 -9.369 -23.539 1.00 91.19 115 GLY A O 1
ATOM 938 N N . ARG A 1 116 ? 12.577 -9.501 -24.428 1.00 91.50 116 ARG A N 1
ATOM 939 C CA . ARG A 1 116 ? 12.983 -10.700 -23.677 1.00 91.50 116 ARG A CA 1
ATOM 940 C C . ARG A 1 116 ? 13.129 -10.431 -22.188 1.00 91.50 116 ARG A C 1
ATOM 942 O O . ARG A 1 116 ? 12.838 -11.319 -21.390 1.00 91.50 116 ARG A O 1
ATOM 949 N N . SER A 1 117 ? 13.517 -9.218 -21.806 1.00 93.38 117 SER A N 1
ATOM 950 C CA . SER A 1 117 ? 13.734 -8.893 -20.403 1.00 93.38 117 SER A CA 1
ATOM 951 C C . SER A 1 117 ? 12.481 -8.951 -19.550 1.00 93.38 117 SER A C 1
ATOM 953 O O . SER A 1 117 ? 12.537 -9.307 -18.372 1.00 93.38 117 SER A O 1
ATOM 955 N N . LEU A 1 118 ? 11.322 -8.718 -20.165 1.00 92.06 118 LEU A N 1
ATOM 956 C CA . LEU A 1 118 ? 10.040 -8.899 -19.502 1.00 92.06 118 LEU A CA 1
ATOM 957 C C . LEU A 1 118 ? 9.860 -10.331 -18.997 1.00 92.06 118 LEU A C 1
ATOM 959 O O . LEU A 1 118 ? 9.332 -10.504 -17.906 1.00 92.06 118 LEU A O 1
ATOM 963 N N . TRP A 1 119 ? 10.353 -11.346 -19.713 1.00 93.19 119 TRP A N 1
ATOM 964 C CA . TRP A 1 119 ? 10.197 -12.744 -19.308 1.00 93.19 119 TRP A CA 1
ATOM 965 C C . TRP A 1 119 ? 10.983 -13.107 -18.049 1.00 93.19 119 TRP A C 1
ATOM 967 O O . TRP A 1 119 ? 10.469 -13.864 -17.230 1.00 93.19 119 TRP A O 1
ATOM 977 N N . TRP A 1 120 ? 12.183 -12.553 -17.838 1.00 91.94 120 TRP A N 1
ATOM 978 C CA . TRP A 1 120 ? 12.919 -12.789 -16.587 1.00 91.94 120 TRP A CA 1
ATOM 979 C C . TRP A 1 120 ? 12.470 -11.870 -15.448 1.00 91.94 120 TRP A C 1
ATOM 981 O O . TRP A 1 120 ? 12.622 -12.220 -14.278 1.00 91.94 120 TRP A O 1
ATOM 991 N N . LEU A 1 121 ? 11.891 -10.708 -15.763 1.00 93.44 121 LEU A N 1
ATOM 992 C CA . LEU A 1 121 ? 11.261 -9.833 -14.772 1.00 93.44 121 LEU A CA 1
ATOM 993 C C . LEU A 1 121 ? 9.882 -10.341 -14.338 1.00 93.44 121 LEU A C 1
ATOM 995 O O . LEU A 1 121 ? 9.414 -9.986 -13.259 1.00 93.44 121 LEU A O 1
ATOM 999 N N . LEU A 1 122 ? 9.217 -11.166 -15.148 1.00 93.56 122 LEU A N 1
ATOM 1000 C CA . LEU A 1 122 ? 7.849 -11.614 -14.903 1.00 93.56 122 LEU A CA 1
ATOM 1001 C C . LEU A 1 122 ? 7.691 -12.413 -13.598 1.00 93.56 122 LEU A C 1
ATOM 1003 O O . LEU A 1 122 ? 6.794 -12.065 -12.829 1.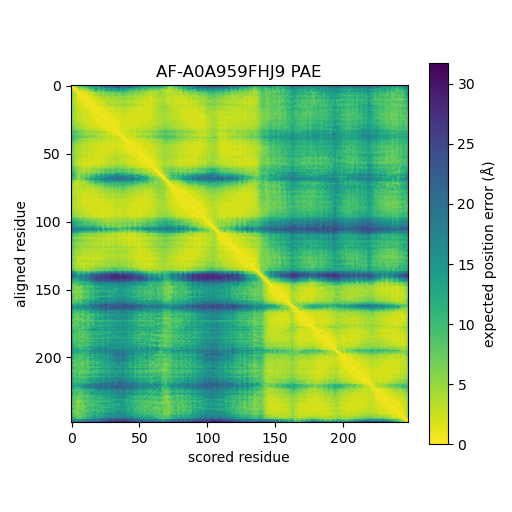00 93.56 122 LEU A O 1
ATOM 1007 N N . PRO A 1 123 ? 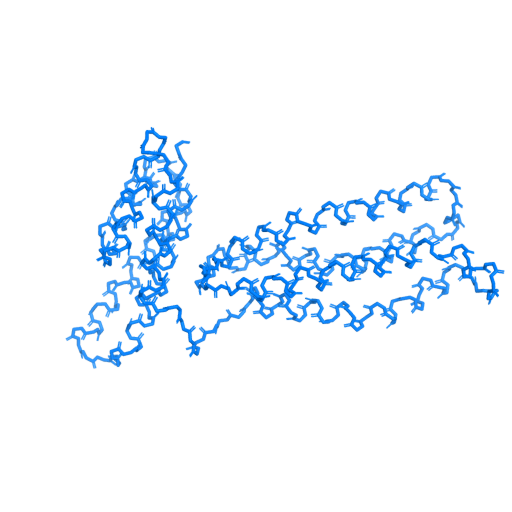8.547 -13.401 -13.259 1.00 94.19 123 PRO A N 1
ATOM 1008 C CA . PRO A 1 123 ? 8.426 -14.132 -11.998 1.00 94.19 123 PRO A CA 1
ATOM 1009 C C . PRO A 1 123 ? 8.526 -13.219 -10.774 1.00 94.19 123 PRO A C 1
ATOM 1011 O O . PRO A 1 123 ? 7.742 -13.346 -9.834 1.00 94.19 123 PRO A O 1
ATOM 1014 N N . THR A 1 124 ? 9.456 -12.261 -10.788 1.00 93.56 124 THR A N 1
ATOM 1015 C CA . THR A 1 124 ? 9.641 -11.329 -9.670 1.00 93.56 124 THR A CA 1
ATOM 1016 C C . THR A 1 124 ? 8.542 -10.275 -9.622 1.00 93.56 124 THR A C 1
ATOM 1018 O O . THR A 1 124 ? 8.096 -9.934 -8.527 1.00 93.56 124 THR A O 1
ATOM 1021 N N . ASN A 1 125 ? 8.029 -9.829 -10.771 1.00 93.00 125 ASN A N 1
ATOM 1022 C CA . ASN A 1 125 ? 6.857 -8.959 -10.841 1.00 93.00 125 ASN A CA 1
ATOM 1023 C C . ASN A 1 125 ? 5.621 -9.659 -10.257 1.00 93.00 125 ASN A C 1
ATOM 1025 O O . ASN A 1 125 ? 4.992 -9.131 -9.346 1.00 93.00 125 ASN A O 1
ATOM 1029 N N . LEU A 1 126 ? 5.320 -10.888 -10.690 1.00 94.75 126 LEU A N 1
ATOM 1030 C CA . LEU A 1 126 ? 4.198 -11.674 -10.168 1.00 94.75 126 LEU A CA 1
ATOM 1031 C C . LEU A 1 126 ? 4.330 -11.945 -8.669 1.00 94.75 126 LEU A C 1
ATOM 1033 O O . LEU A 1 126 ? 3.353 -11.800 -7.938 1.00 94.75 126 LEU A O 1
ATOM 1037 N N . LEU A 1 127 ? 5.531 -12.282 -8.192 1.00 94.38 127 LEU A N 1
ATOM 1038 C CA . LEU A 1 127 ? 5.780 -12.489 -6.767 1.00 94.38 127 LEU A CA 1
ATOM 1039 C C . LEU A 1 127 ? 5.567 -11.193 -5.969 1.00 94.38 127 LEU A C 1
ATOM 1041 O O . LEU A 1 127 ? 4.946 -11.212 -4.906 1.00 94.38 127 LEU A O 1
ATOM 1045 N N . THR A 1 128 ? 6.035 -10.060 -6.499 1.00 92.19 128 THR A N 1
ATOM 1046 C CA . THR A 1 128 ? 5.870 -8.736 -5.880 1.00 92.19 128 THR A CA 1
ATOM 1047 C C . THR A 1 128 ? 4.404 -8.323 -5.848 1.00 92.19 128 THR A C 1
ATOM 1049 O O . THR A 1 128 ? 3.902 -7.929 -4.797 1.00 92.19 128 THR A O 1
ATOM 1052 N N . LEU A 1 129 ? 3.691 -8.465 -6.965 1.00 92.69 129 LEU A N 1
ATOM 1053 C CA . LEU A 1 129 ? 2.269 -8.156 -7.071 1.00 92.69 129 LEU A CA 1
ATOM 1054 C C . LEU A 1 129 ? 1.425 -9.069 -6.194 1.00 92.69 129 LEU A C 1
ATOM 1056 O O . LEU A 1 129 ? 0.573 -8.569 -5.473 1.00 92.69 129 LEU A O 1
ATOM 1060 N N . GLY A 1 130 ? 1.680 -10.376 -6.201 1.00 91.06 130 GLY A N 1
ATOM 1061 C CA . GLY A 1 130 ? 0.983 -11.338 -5.352 1.00 91.06 130 GLY A CA 1
ATOM 1062 C C . GLY A 1 130 ? 1.214 -11.056 -3.870 1.00 91.06 130 GLY A C 1
ATOM 1063 O O . GLY A 1 130 ? 0.261 -11.008 -3.096 1.00 91.06 130 GLY A O 1
ATOM 1064 N N . GLY A 1 131 ? 2.459 -10.774 -3.480 1.00 88.50 131 GLY A N 1
ATOM 1065 C CA . GLY A 1 131 ? 2.799 -10.405 -2.108 1.00 88.50 131 GLY A CA 1
ATOM 1066 C C . GLY A 1 131 ? 2.132 -9.102 -1.660 1.00 88.50 131 GLY A C 1
ATOM 1067 O O . GLY A 1 131 ? 1.566 -9.038 -0.568 1.00 88.50 131 GLY A O 1
ATOM 1068 N N . LEU A 1 132 ? 2.154 -8.071 -2.507 1.00 88.00 132 LEU A N 1
ATOM 1069 C CA . LEU A 1 132 ? 1.477 -6.805 -2.234 1.00 88.00 132 LEU A CA 1
ATOM 1070 C C . LEU A 1 132 ? -0.044 -6.965 -2.230 1.00 88.00 132 LEU A C 1
ATOM 1072 O O . LEU A 1 132 ? -0.698 -6.425 -1.348 1.00 88.00 132 LEU A O 1
ATOM 1076 N N . ALA A 1 133 ? -0.625 -7.714 -3.161 1.00 87.75 133 ALA A N 1
ATOM 1077 C CA . ALA A 1 133 ? -2.060 -7.971 -3.197 1.00 87.75 133 ALA A CA 1
ATOM 1078 C C . ALA A 1 133 ? -2.507 -8.724 -1.939 1.00 87.75 133 ALA A C 1
ATOM 1080 O O . ALA A 1 133 ? -3.488 -8.326 -1.316 1.00 87.75 133 ALA A O 1
ATOM 1081 N N . ASP A 1 134 ? -1.751 -9.737 -1.503 1.00 85.12 134 ASP A N 1
ATOM 1082 C CA . ASP A 1 134 ? -2.008 -10.443 -0.247 1.00 85.12 134 ASP A CA 1
ATOM 1083 C C . ASP A 1 134 ? -1.955 -9.483 0.946 1.00 85.12 134 ASP A C 1
ATOM 1085 O O . ASP A 1 134 ? -2.861 -9.481 1.770 1.00 85.12 134 ASP A O 1
ATOM 1089 N N . LEU A 1 135 ? -0.956 -8.602 1.015 1.00 82.06 135 LEU A N 1
ATOM 1090 C CA . LEU A 1 135 ? -0.828 -7.625 2.097 1.00 82.06 135 LEU A CA 1
ATOM 1091 C C . LEU A 1 135 ? -1.954 -6.577 2.105 1.00 82.06 135 LEU A C 1
ATOM 1093 O O . LEU A 1 135 ? -2.436 -6.185 3.167 1.00 82.06 135 LEU A O 1
ATOM 1097 N N . LEU A 1 136 ? -2.322 -6.072 0.927 1.00 77.25 136 LEU A N 1
ATOM 1098 C CA . LEU A 1 136 ? -3.174 -4.892 0.765 1.00 77.25 136 LEU A CA 1
ATOM 1099 C C . LEU A 1 136 ? -4.658 -5.242 0.676 1.00 77.25 136 LEU A C 1
ATOM 1101 O O . LEU A 1 136 ? -5.502 -4.455 1.103 1.00 77.25 136 LEU A O 1
ATOM 1105 N N . LEU A 1 137 ? -4.982 -6.403 0.107 1.00 75.88 137 LEU A N 1
ATOM 1106 C CA . LEU A 1 137 ? -6.354 -6.804 -0.184 1.00 75.88 137 LEU A CA 1
ATOM 1107 C C . LEU A 1 137 ? -6.872 -7.886 0.762 1.00 75.88 137 LEU A C 1
ATOM 1109 O O . LEU A 1 137 ? -8.099 -8.027 0.846 1.00 75.88 137 LEU A O 1
ATOM 1113 N N . ARG A 1 138 ? -6.009 -8.600 1.512 1.00 71.00 138 ARG A N 1
ATOM 1114 C CA . ARG A 1 138 ? -6.478 -9.637 2.445 1.00 71.00 138 ARG A CA 1
ATOM 1115 C C . ARG A 1 138 ? -7.491 -9.097 3.439 1.00 71.00 138 ARG A C 1
ATOM 1117 O O . ARG A 1 138 ? -7.189 -8.283 4.305 1.00 71.00 138 ARG A O 1
ATOM 1124 N N . ASN A 1 139 ? -8.661 -9.716 3.405 1.00 56.41 139 ASN A N 1
ATOM 1125 C CA . ASN A 1 139 ? -9.589 -9.770 4.521 1.00 56.41 139 ASN A CA 1
ATOM 1126 C C . ASN A 1 139 ? -9.224 -10.990 5.381 1.00 56.41 139 ASN A C 1
ATOM 1128 O O . ASN A 1 139 ? -9.881 -12.021 5.267 1.00 56.41 139 ASN A O 1
ATOM 1132 N N . LYS A 1 140 ? -8.156 -10.965 6.196 1.00 55.38 140 LYS A N 1
ATOM 1133 C CA . LYS A 1 140 ? -7.909 -12.130 7.071 1.00 55.38 140 LYS A CA 1
ATOM 1134 C C . LYS A 1 140 ? -8.986 -12.198 8.161 1.00 55.38 140 LYS A C 1
ATOM 1136 O O . LYS A 1 140 ? -9.032 -11.381 9.076 1.00 55.38 140 LYS A O 1
ATOM 1141 N N . THR A 1 141 ? -9.825 -13.219 8.063 1.00 47.72 141 THR A N 1
ATOM 1142 C CA . THR A 1 141 ? -10.778 -13.708 9.070 1.00 47.72 141 THR A CA 1
ATOM 1143 C C . THR A 1 141 ? -10.138 -14.644 10.105 1.00 47.72 141 THR A C 1
ATOM 1145 O O . THR A 1 141 ? -10.772 -14.928 11.111 1.00 47.72 141 THR A O 1
ATOM 1148 N N . GLY A 1 142 ? -8.890 -15.090 9.907 1.00 44.44 142 GLY A N 1
ATOM 1149 C CA . GLY A 1 142 ? -8.336 -16.224 10.663 1.00 44.44 142 GLY A CA 1
ATOM 1150 C C . GLY A 1 142 ? -7.538 -15.924 11.937 1.00 44.44 142 GLY A C 1
ATOM 1151 O O . GLY A 1 142 ? -7.442 -16.808 12.764 1.00 44.44 142 GLY A O 1
ATOM 1152 N N . ASN A 1 143 ? -6.964 -14.728 12.111 1.00 53.50 143 ASN A N 1
ATOM 1153 C CA . ASN A 1 143 ? -6.216 -14.331 13.318 1.00 53.50 143 ASN A CA 1
ATOM 1154 C C . ASN A 1 143 ? -6.179 -12.798 13.383 1.00 53.50 143 ASN A C 1
ATOM 1156 O O . ASN A 1 143 ? -5.213 -12.162 12.952 1.00 53.50 143 ASN A O 1
ATOM 1160 N N . GLY A 1 144 ? -7.284 -12.191 13.820 1.00 60.22 144 GLY A N 1
ATOM 1161 C CA . GLY A 1 144 ? -7.313 -10.756 14.106 1.00 60.22 144 GLY A CA 1
ATOM 1162 C C . GLY A 1 144 ? -6.315 -10.415 15.221 1.00 60.22 144 GLY A C 1
ATOM 1163 O O . GLY A 1 144 ? -5.968 -11.291 16.015 1.00 60.22 144 GLY A O 1
ATOM 1164 N N . PRO A 1 145 ? -5.809 -9.173 15.298 1.00 67.38 145 PRO A N 1
ATOM 1165 C CA . PRO A 1 145 ? -5.002 -8.778 16.445 1.00 67.38 145 PRO A CA 1
ATOM 1166 C C . PRO A 1 145 ? -5.818 -8.959 17.727 1.00 67.38 145 PRO A C 1
ATOM 1168 O O . PRO A 1 145 ? -7.015 -8.672 17.748 1.00 67.38 145 PRO A O 1
ATOM 1171 N N . THR A 1 146 ? -5.173 -9.485 18.766 1.00 78.69 146 THR A N 1
ATOM 1172 C CA . THR A 1 146 ? -5.767 -9.619 20.098 1.00 78.69 146 THR A CA 1
ATOM 1173 C C . THR A 1 146 ? -6.015 -8.236 20.695 1.00 78.69 146 THR A C 1
ATOM 1175 O O . THR A 1 146 ? -5.312 -7.282 20.347 1.00 78.69 146 THR A O 1
ATOM 1178 N N . SER A 1 147 ? -6.990 -8.130 21.600 1.00 80.56 147 SER A N 1
ATOM 1179 C CA . SER A 1 147 ? -7.260 -6.905 22.370 1.00 80.56 147 SER A CA 1
ATOM 1180 C C . SER A 1 147 ? -5.973 -6.355 22.986 1.00 80.56 147 SER A C 1
ATOM 1182 O O . SER A 1 147 ? -5.649 -5.187 22.805 1.00 80.56 147 SER A O 1
ATOM 1184 N N . ASP A 1 148 ? -5.158 -7.233 23.571 1.00 83.88 148 ASP A N 1
ATOM 1185 C CA . ASP A 1 148 ? -3.881 -6.879 24.193 1.00 83.88 148 ASP A CA 1
ATOM 1186 C C . ASP A 1 148 ? -2.882 -6.270 23.208 1.00 83.88 148 ASP A C 1
ATOM 1188 O O . ASP A 1 148 ? -2.129 -5.362 23.555 1.00 83.88 148 ASP A O 1
ATOM 1192 N N . ALA A 1 149 ? -2.837 -6.772 21.971 1.00 82.44 149 ALA A N 1
ATOM 1193 C CA . ALA A 1 149 ? -1.944 -6.230 20.954 1.00 82.44 149 ALA A CA 1
ATOM 1194 C C . ALA A 1 149 ? -2.384 -4.826 20.523 1.00 82.44 149 ALA A C 1
ATOM 1196 O O . ALA A 1 149 ? -1.531 -3.971 20.284 1.00 82.44 149 ALA A O 1
ATOM 1197 N N . ILE A 1 150 ? -3.698 -4.587 20.445 1.00 83.50 150 ILE A N 1
ATOM 1198 C CA . ILE A 1 150 ? -4.271 -3.271 20.141 1.00 83.50 150 ILE A CA 1
ATOM 1199 C C . ILE A 1 150 ? -3.996 -2.304 21.293 1.00 83.50 150 ILE A C 1
ATOM 1201 O O . ILE A 1 150 ? -3.496 -1.210 21.041 1.00 83.50 150 ILE A O 1
ATOM 1205 N N . ALA A 1 151 ? -4.232 -2.724 22.537 1.00 85.44 151 ALA A N 1
ATOM 1206 C CA . ALA A 1 151 ? -4.011 -1.902 23.721 1.00 85.44 151 ALA A CA 1
ATOM 1207 C C . ALA A 1 151 ? -2.540 -1.488 23.870 1.00 8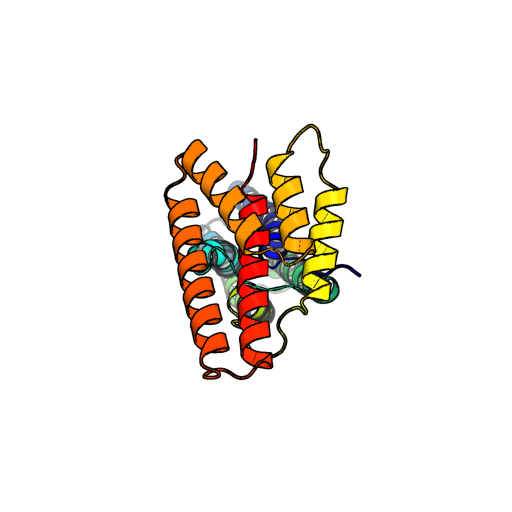5.44 151 ALA A C 1
ATOM 1209 O O . ALA A 1 151 ? -2.239 -0.304 24.009 1.00 85.44 151 ALA A O 1
ATOM 1210 N N . ARG A 1 152 ? -1.602 -2.438 23.724 1.00 85.88 152 ARG A N 1
ATOM 1211 C CA . ARG A 1 152 ? -0.157 -2.144 23.759 1.00 85.88 152 ARG A CA 1
ATOM 1212 C C . ARG A 1 152 ? 0.269 -1.177 22.660 1.00 85.88 152 ARG A C 1
ATOM 1214 O O . ARG A 1 152 ? 1.118 -0.325 22.896 1.00 85.88 152 ARG A O 1
ATOM 1221 N N . GLU A 1 153 ? -0.285 -1.311 21.457 1.00 84.44 153 GLU A N 1
ATOM 1222 C CA . GLU A 1 153 ? 0.030 -0.406 20.350 1.00 84.44 153 GLU A CA 1
ATOM 1223 C C . GLU A 1 153 ? -0.566 0.992 20.574 1.00 84.44 153 GLU A C 1
ATOM 1225 O O . GLU A 1 153 ? 0.093 1.990 20.284 1.00 84.44 153 GLU A O 1
ATOM 1230 N N . ALA A 1 154 ? -1.781 1.084 21.122 1.00 85.81 154 ALA A N 1
ATOM 1231 C CA . ALA A 1 154 ? -2.407 2.352 21.487 1.00 85.81 154 ALA A CA 1
ATOM 1232 C C . ALA A 1 154 ? -1.596 3.083 22.570 1.00 85.81 154 ALA A C 1
ATOM 1234 O O . ALA A 1 154 ? -1.290 4.266 22.411 1.00 85.81 154 ALA A O 1
ATOM 1235 N N . GLN A 1 155 ? -1.152 2.356 23.598 1.00 87.62 155 GLN A N 1
ATOM 1236 C CA . GLN A 1 155 ? -0.302 2.876 24.668 1.00 87.62 155 GLN A CA 1
ATOM 1237 C C . GLN A 1 155 ? 1.082 3.304 24.153 1.00 87.62 155 GLN A C 1
ATOM 1239 O O . GLN A 1 155 ? 1.512 4.433 24.371 1.00 87.62 155 GLN A O 1
ATOM 1244 N N . ALA A 1 156 ? 1.748 2.469 23.352 1.00 86.19 156 ALA A N 1
ATOM 1245 C CA . ALA A 1 156 ? 3.035 2.831 22.757 1.00 86.19 156 ALA A CA 1
ATOM 1246 C C . ALA A 1 156 ? 2.945 4.067 21.839 1.00 86.19 156 ALA A C 1
ATOM 1248 O O . ALA A 1 156 ? 3.937 4.770 21.639 1.00 86.19 156 ALA A O 1
ATOM 1249 N N . ARG A 1 157 ? 1.777 4.343 21.240 1.00 85.06 157 ARG A N 1
ATOM 1250 C CA . ARG A 1 157 ? 1.531 5.570 20.464 1.00 85.06 157 ARG A CA 1
ATOM 1251 C C . ARG A 1 157 ? 1.239 6.771 21.349 1.00 85.06 157 ARG A C 1
ATOM 1253 O O . ARG A 1 157 ? 1.711 7.853 21.014 1.00 85.06 157 ARG A O 1
ATOM 1260 N N . SER A 1 158 ? 0.476 6.604 22.428 1.00 86.94 158 SER A N 1
ATOM 1261 C CA . SER A 1 158 ? 0.149 7.701 23.344 1.00 86.94 158 SER A CA 1
ATOM 1262 C C . SER A 1 158 ? 1.392 8.216 24.076 1.00 86.94 158 SER A C 1
ATOM 1264 O O . SER A 1 158 ? 1.512 9.420 24.285 1.00 86.94 158 SER A O 1
ATOM 1266 N N . GLU A 1 159 ? 2.350 7.334 24.375 1.00 87.19 159 GLU A N 1
ATOM 1267 C CA . GLU A 1 159 ? 3.651 7.676 24.969 1.00 87.19 159 GLU A CA 1
ATOM 1268 C C . GLU A 1 159 ? 4.570 8.445 24.010 1.00 87.19 159 GLU A C 1
ATOM 1270 O O . GLU A 1 159 ? 5.364 9.275 24.441 1.00 87.19 159 GLU A O 1
ATOM 1275 N N . ARG A 1 160 ? 4.466 8.195 22.698 1.00 84.06 160 ARG A N 1
ATOM 1276 C CA . ARG A 1 160 ? 5.275 8.880 21.671 1.00 84.06 160 ARG A CA 1
ATOM 1277 C C . ARG A 1 160 ? 4.729 10.246 21.267 1.00 84.06 160 ARG A C 1
ATOM 1279 O O . ARG A 1 160 ? 5.395 10.957 20.518 1.00 84.06 160 ARG A O 1
ATOM 1286 N N . ILE A 1 161 ? 3.505 10.569 21.669 1.00 83.50 161 ILE A N 1
ATOM 1287 C CA . ILE A 1 161 ? 2.868 11.843 21.352 1.00 83.50 161 ILE A CA 1
ATOM 1288 C C . ILE A 1 161 ? 3.126 12.795 22.508 1.00 83.50 161 ILE A C 1
ATOM 1290 O O . ILE A 1 161 ? 2.745 12.524 23.649 1.00 83.50 161 ILE A O 1
ATOM 1294 N N . ASP A 1 162 ? 3.746 13.923 22.180 1.00 77.75 162 ASP A N 1
ATOM 1295 C CA . ASP A 1 162 ? 3.899 15.012 23.127 1.00 77.75 162 ASP A CA 1
ATOM 1296 C C . ASP A 1 162 ? 2.518 15.569 23.497 1.00 77.75 162 ASP A C 1
ATOM 1298 O O . ASP A 1 162 ? 1.680 15.841 22.626 1.00 77.75 162 ASP A O 1
ATOM 1302 N N . THR A 1 163 ? 2.262 15.675 24.801 1.00 71.88 163 THR A N 1
ATOM 1303 C CA . THR A 1 163 ? 0.941 16.030 25.344 1.00 71.88 163 THR A CA 1
ATOM 1304 C C . THR A 1 163 ? 0.520 17.420 24.880 1.00 71.88 163 THR A C 1
ATOM 1306 O O . THR A 1 163 ? -0.662 17.642 24.617 1.00 71.88 163 THR A O 1
ATOM 1309 N N . ASP A 1 164 ? 1.498 18.306 24.704 1.00 69.62 164 ASP A N 1
ATOM 1310 C CA . ASP A 1 164 ? 1.278 19.720 24.415 1.00 69.62 164 ASP A CA 1
ATOM 1311 C C . ASP A 1 164 ? 0.905 19.969 22.951 1.00 69.62 164 ASP A C 1
ATOM 1313 O O . ASP A 1 164 ? 0.219 20.938 22.639 1.00 69.62 164 ASP A O 1
ATOM 1317 N N . GLN A 1 165 ? 1.295 19.073 22.040 1.00 73.69 165 GLN A N 1
ATOM 1318 C CA . GLN A 1 165 ? 1.022 19.244 20.611 1.00 73.69 165 GLN A CA 1
ATOM 1319 C C . GLN A 1 165 ? -0.325 18.642 20.194 1.00 73.69 165 GLN A C 1
ATOM 1321 O O . GLN A 1 165 ? -0.998 19.192 19.322 1.00 73.69 165 GLN A O 1
ATOM 1326 N N . HIS A 1 166 ? -0.748 17.520 20.795 1.00 80.31 166 HIS A N 1
ATOM 1327 C CA . HIS A 1 166 ? -1.955 16.797 20.361 1.00 80.31 166 HIS A CA 1
ATOM 1328 C C . HIS A 1 166 ? -2.740 16.140 21.522 1.00 80.31 166 HIS A C 1
ATOM 1330 O O . HIS A 1 166 ? -2.825 14.905 21.597 1.00 80.31 166 HIS A O 1
ATOM 1336 N N . PRO A 1 167 ? -3.387 16.930 22.401 1.00 85.56 167 PRO A N 1
ATOM 1337 C CA . PRO A 1 167 ? -4.063 16.413 23.594 1.00 85.56 167 PRO A CA 1
ATOM 1338 C C . PRO A 1 167 ? -5.262 15.508 23.266 1.00 85.56 167 PRO A C 1
ATOM 1340 O O . PRO A 1 167 ? -5.426 14.456 23.885 1.00 85.56 167 PRO A O 1
ATOM 1343 N N . LEU A 1 168 ? -6.074 15.860 22.260 1.00 86.19 168 LEU A N 1
ATOM 1344 C CA . LEU A 1 168 ? -7.236 15.059 21.838 1.00 86.19 168 LEU A CA 1
ATOM 1345 C C . LEU A 1 168 ? -6.824 13.686 21.300 1.00 86.19 168 LEU A C 1
ATOM 1347 O O . LEU A 1 168 ? -7.407 12.662 21.656 1.00 86.19 168 LEU A O 1
ATOM 1351 N N . ARG A 1 169 ? -5.761 13.649 20.491 1.00 87.06 169 ARG A N 1
ATOM 1352 C CA . ARG A 1 169 ? -5.230 12.403 19.935 1.00 87.06 169 ARG A CA 1
ATOM 1353 C C . ARG A 1 169 ? -4.709 11.476 21.029 1.00 87.06 169 ARG A C 1
ATOM 1355 O O . ARG A 1 169 ? -4.960 10.274 20.975 1.00 87.06 169 ARG A O 1
ATOM 1362 N N . LYS A 1 170 ? -4.010 12.026 22.026 1.00 88.62 170 LYS A N 1
ATOM 1363 C CA . LYS A 1 170 ? -3.515 11.256 23.171 1.00 88.62 170 LYS A CA 1
ATOM 1364 C C . LYS A 1 170 ? -4.667 10.683 23.996 1.00 88.62 170 LYS A C 1
ATOM 1366 O O . LYS A 1 170 ? -4.655 9.486 24.263 1.00 88.62 170 LYS A O 1
ATOM 1371 N N . LYS A 1 171 ? -5.686 11.492 24.312 1.00 89.19 171 LYS A N 1
ATOM 1372 C CA . LYS A 1 171 ? -6.898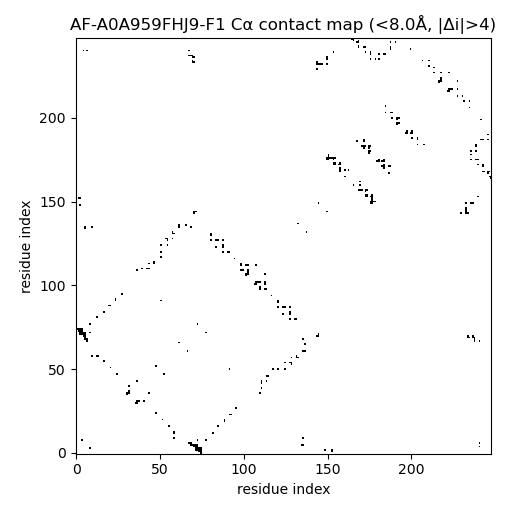 11.036 25.017 1.00 89.19 171 LYS A CA 1
ATOM 1373 C C . LYS A 1 171 ? -7.610 9.910 24.266 1.00 89.19 171 LYS A C 1
ATOM 1375 O O . LYS A 1 171 ? -7.894 8.878 24.856 1.00 89.19 171 LYS A O 1
ATOM 1380 N N . CYS A 1 172 ? -7.800 10.054 22.954 1.00 89.81 172 CYS A N 1
ATOM 1381 C CA . CYS A 1 172 ? -8.416 9.011 22.133 1.00 89.81 172 CYS A CA 1
ATOM 1382 C C . CYS A 1 172 ? -7.612 7.697 22.155 1.00 89.81 172 CYS A C 1
ATOM 1384 O O . CYS A 1 172 ? -8.193 6.622 22.287 1.00 89.81 172 CYS A O 1
ATOM 1386 N N . LEU A 1 173 ? -6.278 7.762 22.077 1.00 89.38 173 LEU A N 1
ATOM 1387 C CA . LEU A 1 173 ? -5.429 6.569 22.171 1.00 89.38 173 LEU A CA 1
ATOM 1388 C C . LEU A 1 173 ? -5.491 5.902 23.550 1.00 89.38 173 LEU A C 1
ATOM 1390 O O . LEU A 1 173 ? -5.458 4.677 23.614 1.00 89.38 173 LEU A O 1
ATOM 1394 N N . VAL A 1 174 ? -5.607 6.681 24.628 1.00 91.19 174 VAL A N 1
ATOM 1395 C CA . VAL A 1 174 ? -5.806 6.149 25.985 1.00 91.19 174 VAL A CA 1
ATOM 1396 C C . VAL A 1 174 ? -7.148 5.421 26.085 1.00 91.19 174 VAL A C 1
ATOM 1398 O O . VAL A 1 174 ? -7.148 4.254 26.461 1.00 91.19 174 VAL A O 1
ATOM 1401 N N . CYS A 1 175 ? -8.250 6.024 25.618 1.00 91.69 175 CYS A N 1
ATOM 1402 C CA . CYS A 1 175 ? -9.564 5.366 25.583 1.00 91.69 175 CYS A CA 1
ATOM 1403 C C . CYS A 1 175 ? -9.524 4.037 24.807 1.00 91.69 175 CYS A C 1
ATOM 1405 O O . CYS A 1 175 ? -10.062 3.030 25.257 1.00 91.69 175 CYS A O 1
ATOM 1407 N N . ILE A 1 176 ? -8.828 3.991 23.662 1.00 90.44 176 ILE A N 1
ATOM 1408 C CA . ILE A 1 176 ? -8.657 2.744 22.894 1.00 90.44 176 ILE A CA 1
ATOM 1409 C C . ILE A 1 176 ? -7.824 1.714 23.675 1.00 90.44 176 ILE A C 1
ATOM 1411 O O . ILE A 1 176 ? -8.129 0.523 23.621 1.00 90.44 176 ILE A O 1
ATOM 1415 N N . GLY A 1 177 ? -6.785 2.151 24.392 1.00 87.88 177 GLY A N 1
ATOM 1416 C CA . GLY A 1 177 ? -5.958 1.292 25.244 1.00 87.88 177 GLY A CA 1
ATOM 1417 C C . GLY A 1 177 ? -6.733 0.665 26.404 1.00 87.88 177 GLY A C 1
ATOM 1418 O O . GLY A 1 177 ? -6.537 -0.507 26.714 1.00 87.88 177 GLY A O 1
ATOM 1419 N N . GLU A 1 178 ? -7.664 1.421 26.978 1.00 89.94 178 GLU A N 1
ATOM 1420 C CA . GLU A 1 178 ? -8.550 1.005 28.072 1.00 89.94 178 GLU A CA 1
ATOM 1421 C C . GLU A 1 178 ? -9.789 0.232 27.587 1.00 89.94 178 GLU A C 1
ATOM 1423 O O . GLU A 1 178 ? -10.619 -0.183 28.389 1.00 89.94 178 GLU A O 1
ATOM 1428 N N . SER A 1 179 ? -9.908 -0.019 26.277 1.00 86.62 179 SER A N 1
ATOM 1429 C CA . SER A 1 179 ? -11.082 -0.634 25.636 1.00 86.62 179 SER A CA 1
ATOM 1430 C C . SER A 1 179 ? -12.384 0.179 25.749 1.00 86.62 179 SER A C 1
ATOM 1432 O O . SER A 1 179 ? -13.461 -0.339 25.448 1.00 86.62 179 SER A O 1
ATOM 1434 N N . ASP A 1 180 ? -12.297 1.470 26.078 1.00 90.75 180 ASP A N 1
ATOM 1435 C CA . ASP A 1 180 ? -13.404 2.428 26.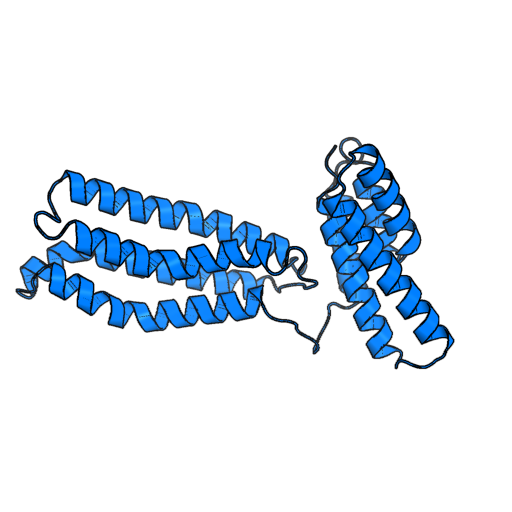024 1.00 90.75 180 ASP A CA 1
ATOM 1436 C C . ASP A 1 180 ? -13.621 2.928 24.582 1.00 90.75 180 ASP A C 1
ATOM 1438 O O . ASP A 1 180 ? -13.271 4.047 24.189 1.00 90.75 180 ASP A O 1
ATOM 1442 N N . LEU A 1 181 ? -14.182 2.047 23.744 1.00 90.88 181 LEU A N 1
ATOM 1443 C CA . LEU A 1 181 ? -14.532 2.379 22.358 1.00 90.88 181 LEU A CA 1
ATOM 1444 C C . LEU A 1 181 ? -15.585 3.499 22.255 1.00 90.88 181 LEU A C 1
ATOM 1446 O O . LEU A 1 181 ? -15.415 4.354 21.382 1.00 90.88 181 LEU A O 1
ATOM 1450 N N . PRO A 1 182 ? -16.643 3.546 23.095 1.00 91.88 182 PRO A N 1
ATOM 1451 C CA . PRO A 1 182 ? -17.605 4.647 23.081 1.00 91.88 182 PRO A CA 1
ATOM 1452 C C . PRO A 1 182 ? -16.957 6.010 23.350 1.00 91.88 182 PRO A C 1
ATOM 1454 O O . PRO A 1 182 ? -17.200 6.948 22.587 1.00 91.88 182 PRO A O 1
ATOM 1457 N N . GLY A 1 183 ? -16.091 6.112 24.366 1.00 90.00 183 GLY A N 1
ATOM 1458 C CA . GLY A 1 183 ? -15.360 7.343 24.667 1.00 90.00 183 GLY A CA 1
ATOM 1459 C C . GLY A 1 183 ? -14.435 7.762 23.525 1.00 90.00 183 GLY A C 1
ATOM 1460 O O . GLY A 1 183 ? -14.428 8.924 23.115 1.00 90.00 183 GLY A O 1
ATOM 1461 N N . ALA A 1 184 ? -13.725 6.804 22.918 1.00 91.00 184 ALA A N 1
ATOM 1462 C CA . ALA A 1 184 ? -12.889 7.070 21.749 1.00 91.00 184 ALA A CA 1
ATOM 1463 C C . ALA A 1 184 ? -13.699 7.576 20.539 1.00 91.00 184 ALA A C 1
ATOM 1465 O O . ALA A 1 184 ? -13.243 8.481 19.839 1.00 91.00 184 ALA A O 1
ATOM 1466 N N . MET A 1 185 ? -14.890 7.018 20.287 1.00 92.81 185 MET A N 1
ATOM 1467 C CA . MET A 1 185 ? -15.773 7.473 19.208 1.00 92.81 185 MET A CA 1
ATOM 1468 C C . MET A 1 185 ? -16.293 8.889 19.453 1.00 92.81 185 MET A C 1
ATOM 1470 O O . MET A 1 185 ? -16.265 9.689 18.525 1.00 92.81 185 MET A O 1
ATOM 1474 N N . ALA A 1 186 ? -16.713 9.214 20.678 1.00 92.25 186 ALA A N 1
ATOM 1475 C CA . ALA A 1 186 ? -17.214 10.546 21.019 1.00 92.25 186 ALA A CA 1
ATOM 1476 C C . ALA A 1 186 ? -16.143 11.634 20.818 1.00 92.25 186 ALA A C 1
ATOM 1478 O O . ALA A 1 186 ? -16.419 12.679 20.235 1.00 92.25 186 ALA A O 1
ATOM 1479 N N . LEU A 1 187 ? -14.897 11.358 21.224 1.00 91.62 187 LEU A N 1
ATOM 1480 C CA . LEU A 1 187 ? -13.771 12.275 21.014 1.00 91.62 187 LEU A CA 1
ATOM 1481 C C . LEU A 1 187 ? -13.461 12.502 19.525 1.00 91.62 187 LEU A C 1
ATOM 1483 O O . LEU A 1 187 ? -13.108 13.612 19.131 1.00 91.62 187 LEU A O 1
ATOM 1487 N N . LEU A 1 188 ? -13.573 11.460 18.694 1.00 89.06 188 LEU A N 1
ATOM 1488 C CA . LEU A 1 188 ? -13.377 11.576 17.245 1.00 89.06 188 LEU A CA 1
ATOM 1489 C C . LEU A 1 188 ? -14.541 12.302 16.558 1.00 89.06 188 LEU A C 1
ATOM 1491 O O . LEU A 1 188 ? -14.303 13.045 15.612 1.00 89.06 188 LEU A O 1
ATOM 1495 N N . GLU A 1 189 ? -15.773 12.092 17.024 1.00 91.75 189 GLU A N 1
ATOM 1496 C CA . GLU A 1 189 ? -16.988 12.737 16.507 1.00 91.75 189 GLU A CA 1
ATOM 1497 C C . GLU A 1 189 ? -16.893 14.246 16.699 1.00 91.75 189 GLU A C 1
ATOM 1499 O O . GLU A 1 189 ? -16.931 14.979 15.714 1.00 91.75 189 GLU A O 1
ATOM 1504 N N . GLN A 1 190 ? -16.598 14.681 17.929 1.00 89.69 190 GLN A N 1
ATOM 1505 C CA . GLN A 1 190 ? -16.376 16.089 18.247 1.00 89.69 190 GLN A CA 1
ATOM 1506 C C . GLN A 1 190 ? -15.312 16.715 17.331 1.00 89.69 190 GLN A C 1
ATOM 1508 O O . GLN A 1 190 ? -15.526 17.772 16.746 1.00 89.69 190 GLN A O 1
ATOM 1513 N N . HIS A 1 191 ? -14.171 16.046 17.156 1.00 87.56 191 HIS A N 1
ATOM 1514 C CA . HIS A 1 191 ? -13.083 16.582 16.342 1.00 87.56 191 HIS A CA 1
ATOM 1515 C C . HIS A 1 191 ? -13.425 16.678 14.845 1.00 87.56 191 HIS A C 1
ATOM 1517 O O . HIS A 1 191 ? -13.076 17.658 14.186 1.00 87.56 191 HIS A O 1
ATOM 1523 N N . PHE A 1 192 ? -14.088 15.667 14.274 1.00 86.94 192 PHE A N 1
ATOM 1524 C CA . PHE A 1 192 ? -14.454 15.692 12.854 1.00 86.94 192 PHE A CA 1
ATOM 1525 C C . PHE A 1 192 ? -15.597 16.665 12.555 1.00 86.94 192 PHE A C 1
ATOM 1527 O O . PHE A 1 192 ? -15.634 17.211 11.450 1.00 86.94 192 PHE A O 1
ATOM 1534 N N . GLU A 1 193 ? -16.482 16.914 13.522 1.00 87.88 193 GLU A N 1
ATOM 1535 C CA . GLU A 1 193 ? -17.468 17.995 13.458 1.00 87.88 193 GLU A CA 1
ATOM 1536 C C . GLU A 1 193 ? -16.789 19.370 13.485 1.00 87.88 193 GLU A C 1
ATOM 1538 O O . GLU A 1 193 ? -17.073 20.198 12.620 1.00 87.88 193 GLU A O 1
ATOM 1543 N N . GLU A 1 194 ? -15.834 19.589 14.396 1.00 86.69 194 GLU A N 1
ATOM 1544 C CA . GLU A 1 194 ? -15.075 20.846 14.505 1.00 86.69 194 GLU A CA 1
ATOM 1545 C C . GLU A 1 194 ? -14.303 21.188 13.217 1.00 86.69 194 GLU A C 1
ATOM 1547 O O . GLU A 1 194 ? -14.263 22.347 12.804 1.00 86.69 194 GLU A O 1
ATOM 1552 N N . ILE A 1 195 ? -13.717 20.189 12.547 1.00 85.25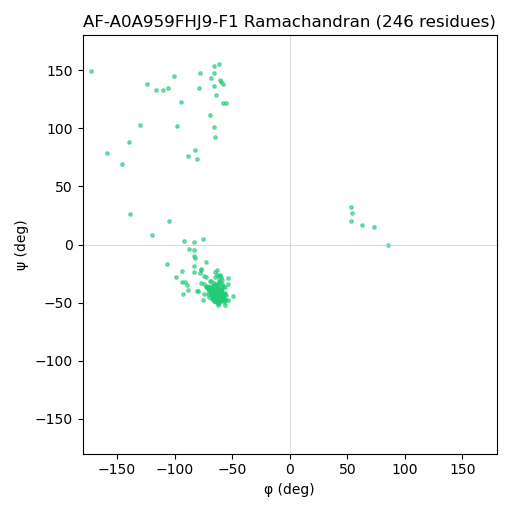 195 ILE A N 1
ATOM 1553 C CA . ILE A 1 195 ? -12.944 20.375 11.301 1.00 85.25 195 ILE A CA 1
ATOM 1554 C C . ILE A 1 195 ? -13.832 20.323 10.039 1.00 85.25 195 ILE A C 1
ATOM 1556 O O . ILE A 1 195 ? -13.354 20.556 8.928 1.00 85.25 195 ILE A O 1
ATOM 1560 N N . ALA A 1 196 ? -15.132 20.047 10.181 1.00 82.38 196 ALA A N 1
ATOM 1561 C CA . ALA A 1 196 ? -16.066 19.847 9.070 1.00 82.38 196 ALA A CA 1
ATOM 1562 C C . ALA A 1 196 ? -15.599 18.783 8.042 1.00 82.38 196 ALA A C 1
ATOM 1564 O O . ALA A 1 196 ? -15.899 18.868 6.845 1.00 82.38 196 ALA A O 1
ATOM 1565 N N . ASP A 1 197 ? -14.877 17.745 8.491 1.00 83.31 197 ASP A N 1
ATOM 1566 C CA . ASP A 1 197 ? -14.457 16.630 7.631 1.00 83.31 197 ASP A CA 1
ATOM 1567 C C . ASP A 1 197 ? -15.585 15.602 7.483 1.00 83.31 197 ASP A C 1
ATOM 1569 O O . ASP A 1 197 ? -15.609 14.534 8.106 1.00 83.31 197 ASP A O 1
ATOM 1573 N N . ASN A 1 198 ? -16.509 15.913 6.573 1.00 83.75 198 ASN A N 1
ATOM 1574 C CA . ASN A 1 198 ? -17.663 15.074 6.253 1.00 83.75 198 ASN A CA 1
ATOM 1575 C C . ASN A 1 198 ? -17.285 13.632 5.876 1.00 83.75 198 ASN A C 1
ATOM 1577 O O . ASN A 1 198 ? -18.075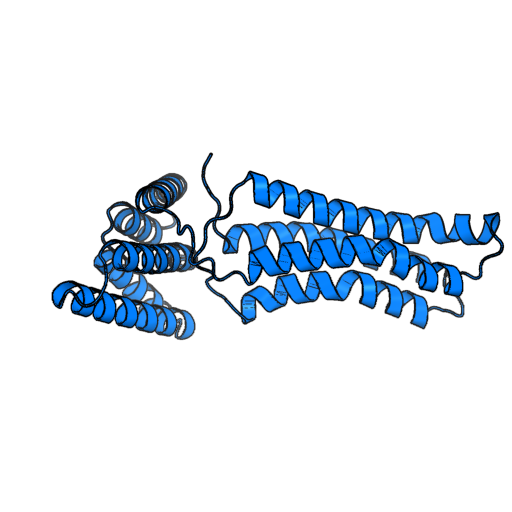 12.708 6.076 1.00 83.75 198 ASN A O 1
ATOM 1581 N N . ARG A 1 199 ? -16.093 13.389 5.311 1.00 82.69 199 ARG A N 1
ATOM 1582 C CA . ARG A 1 199 ? -15.697 12.037 4.895 1.00 82.69 199 ARG A CA 1
ATOM 1583 C C . ARG A 1 199 ? -15.327 11.178 6.098 1.00 82.69 199 ARG A C 1
ATOM 1585 O O . ARG A 1 199 ? -15.781 10.034 6.175 1.00 82.69 199 ARG A O 1
ATOM 1592 N N . SER A 1 200 ? -14.508 11.711 6.999 1.00 83.06 200 SER A N 1
ATOM 1593 C CA . SER A 1 200 ? -14.090 11.005 8.213 1.00 83.06 200 SER A CA 1
ATOM 1594 C C . SER A 1 200 ? -15.253 10.850 9.192 1.00 83.06 200 SER A C 1
ATOM 1596 O O . SER A 1 200 ? -15.434 9.765 9.745 1.00 83.06 200 SER A O 1
ATOM 1598 N N . LEU A 1 201 ? -16.115 11.868 9.301 1.00 86.75 201 LEU A N 1
ATOM 1599 C CA . LEU A 1 201 ? -17.341 11.817 10.098 1.00 86.75 201 LEU A CA 1
ATOM 1600 C C . LEU A 1 201 ? -18.292 10.711 9.616 1.00 86.75 201 LEU A C 1
ATOM 1602 O O . LEU A 1 201 ? -18.704 9.861 10.403 1.00 86.75 201 LEU A O 1
ATOM 1606 N N . ASN A 1 202 ? -18.568 10.631 8.310 1.00 86.44 202 ASN A N 1
ATOM 1607 C CA . ASN A 1 202 ? -19.413 9.569 7.749 1.00 86.44 202 ASN A CA 1
ATOM 1608 C C . ASN A 1 202 ? -18.859 8.166 8.032 1.00 86.44 202 ASN A C 1
ATOM 1610 O O . ASN A 1 202 ? -19.607 7.230 8.315 1.00 86.44 202 ASN A O 1
ATOM 1614 N N . GLN A 1 203 ? -17.538 8.000 7.978 1.00 85.06 203 GLN A N 1
ATOM 1615 C CA . GLN A 1 203 ? -16.906 6.719 8.288 1.00 85.06 203 GLN A CA 1
ATOM 1616 C C . GLN A 1 203 ? -17.003 6.378 9.772 1.00 85.06 203 GLN A C 1
ATOM 1618 O O . GLN A 1 203 ? -17.247 5.218 10.102 1.00 85.06 203 GLN A O 1
ATOM 1623 N N . LEU A 1 204 ? -16.859 7.366 10.656 1.00 89.12 204 LEU A N 1
ATOM 1624 C CA . LEU A 1 204 ? -17.066 7.189 12.088 1.00 89.12 204 LEU A CA 1
ATOM 1625 C C . LEU A 1 204 ? -18.515 6.790 12.399 1.00 89.12 204 LEU A C 1
ATOM 1627 O O . LEU A 1 204 ? -18.726 5.834 13.142 1.00 89.12 204 LEU A O 1
ATOM 1631 N N . ILE A 1 205 ? -19.503 7.433 11.769 1.00 88.69 205 ILE A N 1
ATOM 1632 C CA . ILE A 1 205 ? -20.930 7.097 11.913 1.00 88.69 205 ILE A CA 1
ATOM 1633 C C . ILE A 1 205 ? -21.193 5.644 11.502 1.00 88.69 205 ILE A C 1
ATOM 1635 O O . ILE A 1 205 ? -21.873 4.910 12.221 1.00 88.69 205 ILE A O 1
ATOM 1639 N N . ILE A 1 206 ? -20.608 5.189 10.387 1.00 89.31 206 ILE A N 1
ATOM 1640 C CA . ILE A 1 206 ? -20.708 3.785 9.960 1.00 89.31 206 ILE A CA 1
ATOM 1641 C C . ILE A 1 206 ? -20.144 2.852 11.043 1.00 89.31 206 ILE A C 1
ATOM 1643 O O . ILE A 1 206 ? -20.798 1.871 11.398 1.00 89.31 206 ILE A O 1
ATOM 1647 N N . ARG A 1 207 ? -18.975 3.165 11.624 1.00 89.38 207 ARG A N 1
ATOM 1648 C CA . ARG A 1 207 ? -18.368 2.353 12.700 1.00 89.38 207 ARG A CA 1
ATOM 1649 C C . ARG A 1 207 ? -19.180 2.369 13.993 1.00 89.38 207 ARG A C 1
ATOM 1651 O O . ARG A 1 207 ? -19.310 1.326 14.630 1.00 89.38 207 ARG A O 1
ATOM 1658 N N . LYS A 1 208 ? -19.771 3.507 14.354 1.00 90.94 208 LYS A N 1
ATOM 1659 C CA . LYS A 1 208 ? -20.692 3.645 15.492 1.00 90.94 208 LYS A CA 1
ATOM 1660 C C . LYS A 1 208 ? -21.931 2.769 15.294 1.00 90.94 208 LYS A C 1
ATOM 1662 O O . LYS A 1 208 ? -22.323 2.041 16.203 1.00 90.94 208 LYS A O 1
ATOM 1667 N N . GLY A 1 209 ? -22.488 2.753 14.081 1.00 89.69 209 GLY A N 1
ATOM 1668 C CA . GLY A 1 209 ? -23.594 1.871 13.708 1.00 89.69 209 GLY A CA 1
ATOM 1669 C C . GLY A 1 209 ? -23.232 0.382 13.765 1.00 89.69 209 GLY A C 1
ATOM 1670 O O . GLY A 1 209 ? -24.010 -0.417 14.287 1.00 89.69 209 GLY A O 1
ATOM 1671 N N . GLU A 1 210 ? -22.051 -0.005 13.274 1.00 89.44 210 GLU A N 1
ATOM 1672 C CA . GLU A 1 210 ? -21.538 -1.379 13.385 1.00 89.44 210 GLU A CA 1
ATOM 1673 C C . GLU A 1 210 ? -21.364 -1.805 14.849 1.00 89.44 210 GLU A C 1
ATOM 1675 O O . GLU A 1 210 ? -21.810 -2.888 15.224 1.00 89.44 210 GLU A O 1
ATOM 1680 N N . TYR A 1 211 ? -20.794 -0.937 15.689 1.00 92.75 211 TYR A N 1
ATOM 1681 C CA . TYR A 1 211 ? -20.627 -1.187 17.121 1.00 92.75 211 TYR A CA 1
ATOM 1682 C C . TYR A 1 211 ? -21.969 -1.375 17.834 1.00 92.75 211 TYR A C 1
ATOM 1684 O O . TYR A 1 211 ? -22.159 -2.367 18.532 1.00 92.75 211 TYR A O 1
ATOM 1692 N N . GLN A 1 212 ? -22.943 -0.489 17.610 1.00 92.81 212 GLN A N 1
ATOM 1693 C CA . GLN A 1 212 ? -24.273 -0.613 18.218 1.00 92.81 212 GLN A CA 1
ATOM 1694 C C . GLN A 1 212 ? -24.995 -1.896 17.794 1.00 92.81 212 GLN A C 1
ATOM 1696 O O . GLN A 1 212 ? -25.651 -2.540 18.613 1.00 92.81 212 GLN A O 1
ATOM 1701 N N . ARG A 1 213 ? -24.883 -2.289 16.518 1.00 91.12 213 ARG A N 1
ATOM 1702 C CA . ARG A 1 213 ? -25.435 -3.565 16.036 1.00 91.12 213 ARG A CA 1
ATOM 1703 C C . ARG A 1 213 ? -24.757 -4.751 16.709 1.00 91.12 213 ARG A C 1
ATOM 1705 O O . ARG A 1 213 ? -25.446 -5.702 17.068 1.00 91.12 213 ARG A O 1
ATOM 1712 N N . LEU A 1 214 ? -23.441 -4.685 16.891 1.00 90.75 214 LEU A N 1
ATOM 1713 C CA . LEU A 1 214 ? -22.669 -5.730 17.548 1.00 90.75 214 LEU A CA 1
ATOM 1714 C C . LEU A 1 214 ? -23.060 -5.883 19.020 1.00 90.75 214 LEU A C 1
ATOM 1716 O O . LEU A 1 214 ? -23.371 -6.995 19.431 1.00 90.75 214 LEU A O 1
ATOM 1720 N N . VAL A 1 215 ? -23.138 -4.784 19.776 1.00 90.75 215 VAL A N 1
ATOM 1721 C CA . VAL A 1 215 ? -23.574 -4.791 21.184 1.00 90.75 215 VAL A CA 1
ATOM 1722 C C . VAL A 1 215 ? -24.968 -5.406 21.312 1.00 90.75 215 VAL A C 1
ATOM 1724 O O . VAL A 1 215 ? -25.142 -6.370 22.048 1.00 90.75 215 VAL A O 1
ATOM 1727 N N . ARG A 1 216 ? -25.933 -4.964 20.494 1.00 91.06 216 ARG A N 1
ATOM 1728 C CA . ARG A 1 216 ? -27.285 -5.555 20.474 1.00 91.06 216 ARG A CA 1
ATOM 1729 C C . ARG A 1 216 ? -27.294 -7.040 20.108 1.00 91.06 216 ARG A C 1
ATOM 1731 O O . ARG A 1 216 ? -28.176 -7.772 20.539 1.00 91.06 216 ARG A O 1
ATOM 1738 N N . SER A 1 217 ? -26.369 -7.482 19.260 1.00 89.38 217 SER A N 1
ATOM 1739 C CA . SER A 1 217 ? -26.275 -8.889 18.851 1.00 89.38 217 SER A CA 1
ATOM 1740 C C . SER A 1 217 ? -25.633 -9.756 19.936 1.00 89.38 217 SER A C 1
ATOM 1742 O O . SER A 1 217 ? -26.027 -10.908 20.089 1.00 89.38 217 SER A O 1
ATOM 1744 N N . MET A 1 218 ? -24.693 -9.194 20.705 1.00 88.19 218 MET A N 1
ATOM 1745 C CA . MET A 1 218 ? -24.127 -9.819 21.902 1.00 88.19 218 MET A CA 1
ATOM 1746 C C . MET A 1 218 ? -25.169 -9.939 23.017 1.00 88.19 218 MET A C 1
ATOM 1748 O O . MET A 1 218 ? -25.304 -11.010 23.591 1.00 88.19 218 MET A O 1
ATOM 1752 N N . GLU A 1 219 ? -25.946 -8.880 23.275 1.00 90.12 219 GLU A N 1
ATOM 1753 C CA . GLU A 1 219 ? -27.041 -8.882 24.265 1.00 90.12 219 GLU A CA 1
ATOM 1754 C C . GLU A 1 219 ? -28.110 -9.939 23.963 1.00 90.12 219 GLU A C 1
ATOM 1756 O O . GLU A 1 219 ? -28.754 -10.456 24.868 1.00 90.12 219 GLU A O 1
ATOM 1761 N N . ARG A 1 220 ? -28.308 -10.254 22.679 1.00 90.88 220 ARG A N 1
ATOM 1762 C CA . ARG A 1 220 ? -29.259 -11.270 22.211 1.00 90.88 220 ARG A CA 1
ATOM 1763 C C . ARG A 1 220 ? -28.643 -12.665 22.066 1.00 90.88 220 ARG A C 1
ATOM 1765 O O . ARG A 1 220 ? -29.324 -13.548 21.558 1.00 90.88 220 ARG A O 1
ATOM 1772 N N . GLU A 1 221 ? -27.367 -12.838 22.417 1.00 86.62 221 GLU A N 1
ATOM 1773 C CA . GLU A 1 221 ? -26.610 -14.094 22.280 1.00 86.62 221 GLU A CA 1
ATOM 1774 C C . GLU A 1 221 ? -26.631 -14.693 20.856 1.00 86.62 221 GLU A C 1
ATOM 1776 O O . GLU A 1 221 ? -26.479 -15.895 20.656 1.00 86.62 221 GLU A O 1
ATOM 1781 N N . VAL A 1 222 ? -26.797 -13.852 19.829 1.00 86.56 222 VAL A N 1
ATOM 1782 C CA . VAL A 1 222 ? -26.901 -14.299 18.424 1.00 86.56 222 VAL A CA 1
ATOM 1783 C C . VAL A 1 222 ? -25.531 -14.668 17.843 1.00 86.56 222 VAL A C 1
ATOM 1785 O O . VAL A 1 222 ? -25.445 -15.383 16.847 1.00 86.56 222 VAL A O 1
ATOM 1788 N N . ILE A 1 223 ? -24.449 -14.161 18.438 1.00 86.31 223 ILE A N 1
ATOM 1789 C CA . ILE A 1 223 ? -23.081 -14.285 17.928 1.00 86.31 223 ILE A CA 1
ATOM 1790 C C . ILE A 1 223 ? -22.204 -14.925 19.001 1.00 86.31 223 ILE A C 1
ATOM 1792 O O . ILE A 1 223 ? -22.273 -14.551 20.172 1.00 86.31 223 ILE A O 1
ATOM 1796 N N . ALA A 1 224 ? -21.329 -15.846 18.593 1.00 87.19 224 ALA A N 1
ATOM 1797 C CA . ALA A 1 224 ? -20.351 -16.440 19.494 1.00 87.19 224 ALA A CA 1
ATOM 1798 C C . ALA A 1 224 ? -19.410 -15.363 20.083 1.00 87.19 224 ALA A C 1
ATOM 1800 O O . ALA A 1 224 ? -18.971 -14.462 19.357 1.00 87.19 224 ALA A O 1
ATOM 1801 N N . PRO A 1 225 ? -19.020 -15.461 21.367 1.00 85.00 225 PRO A N 1
ATOM 1802 C CA . PRO A 1 225 ? -18.205 -14.441 22.033 1.00 85.00 225 PRO A CA 1
ATOM 1803 C C . PRO A 1 225 ? -16.860 -14.202 21.330 1.00 85.00 225 PRO A C 1
ATOM 1805 O O . PRO A 1 225 ? -16.391 -13.068 21.238 1.00 85.00 225 PRO A O 1
ATOM 1808 N N . GLU A 1 226 ? -16.262 -15.244 20.747 1.00 84.94 226 GLU A N 1
ATOM 1809 C CA . GLU A 1 226 ? -15.031 -15.108 19.964 1.00 84.94 226 GLU A CA 1
ATOM 1810 C C . GLU A 1 226 ? -15.214 -14.263 18.699 1.00 84.94 226 GLU A C 1
ATOM 1812 O O . GLU A 1 226 ? -14.352 -13.456 18.344 1.00 84.94 226 GLU A O 1
ATOM 1817 N N . GLU A 1 227 ? -16.327 -14.446 17.991 1.00 84.38 227 GLU A N 1
ATOM 1818 C CA . GLU A 1 227 ? -16.632 -13.678 16.787 1.00 84.38 227 GLU A CA 1
ATOM 1819 C C . GLU A 1 227 ? -16.947 -12.227 17.132 1.00 84.38 227 GLU A C 1
ATOM 1821 O O . GLU A 1 227 ? -16.484 -11.317 16.436 1.00 84.38 227 GLU A O 1
ATOM 1826 N N . ALA A 1 228 ? -17.650 -12.005 18.244 1.00 85.00 228 ALA A N 1
ATOM 1827 C CA . ALA A 1 228 ? -17.910 -10.674 18.762 1.00 85.00 228 ALA A CA 1
ATOM 1828 C C . ALA A 1 228 ? -16.606 -9.940 19.106 1.00 85.00 228 ALA A C 1
ATOM 1830 O O . ALA A 1 228 ? -16.388 -8.819 18.640 1.00 85.00 228 ALA A O 1
ATOM 1831 N N . GLN A 1 229 ? -15.674 -10.603 19.799 1.00 85.19 229 GLN A N 1
ATOM 1832 C CA . GLN A 1 229 ? -14.360 -10.035 20.103 1.00 85.19 229 GLN A CA 1
ATOM 1833 C C . GLN A 1 229 ? -13.567 -9.698 18.832 1.00 85.19 229 GLN A C 1
ATOM 1835 O O . GLN A 1 229 ? -12.929 -8.648 18.749 1.00 85.19 229 GLN A O 1
ATOM 1840 N N . ARG A 1 230 ? -13.623 -10.547 17.796 1.00 83.00 230 ARG A N 1
ATOM 1841 C CA . ARG A 1 230 ? -12.968 -10.261 16.506 1.00 83.00 230 ARG A CA 1
ATOM 1842 C C . ARG A 1 230 ? -13.545 -9.010 15.844 1.00 83.00 230 ARG A C 1
ATOM 1844 O O . ARG A 1 230 ? -12.786 -8.243 15.248 1.00 83.00 230 ARG A O 1
ATOM 1851 N N . GLN A 1 231 ? -14.857 -8.797 15.924 1.00 84.25 231 GLN A N 1
ATOM 1852 C CA . GLN A 1 231 ? -15.497 -7.595 15.386 1.00 84.25 231 GLN A CA 1
ATOM 1853 C C . GLN A 1 231 ? -15.155 -6.349 16.214 1.00 84.25 231 GLN A C 1
ATOM 1855 O O . GLN A 1 231 ? -14.779 -5.334 15.625 1.00 84.25 231 GLN A O 1
ATOM 1860 N N . LEU A 1 232 ? -15.154 -6.441 17.548 1.00 87.06 232 LEU A N 1
ATOM 1861 C CA . LEU A 1 232 ? -14.694 -5.362 18.431 1.00 87.06 232 LEU A CA 1
ATOM 1862 C C . LEU A 1 232 ? -13.251 -4.958 18.121 1.00 87.06 232 LEU A C 1
ATOM 1864 O O . LEU A 1 232 ? -12.967 -3.778 17.934 1.00 87.06 232 LEU A O 1
ATOM 1868 N N . ASN A 1 233 ? -12.351 -5.928 17.951 1.00 86.25 233 ASN A N 1
ATOM 1869 C CA . ASN A 1 233 ? -10.951 -5.668 17.612 1.00 86.25 233 ASN A CA 1
ATOM 1870 C C . ASN A 1 233 ? -10.804 -4.971 16.246 1.00 86.25 233 ASN A C 1
ATOM 1872 O O . ASN A 1 233 ? -9.928 -4.124 16.070 1.00 86.25 233 ASN A O 1
ATOM 1876 N N . ARG A 1 234 ? -11.666 -5.286 15.267 1.00 84.00 234 ARG A N 1
ATOM 1877 C CA . ARG A 1 234 ? -11.693 -4.583 13.969 1.00 84.00 234 ARG A CA 1
ATOM 1878 C C . ARG A 1 234 ? -12.143 -3.133 14.115 1.00 84.00 234 ARG A C 1
ATOM 1880 O O . ARG A 1 234 ? -11.554 -2.263 13.477 1.00 84.00 234 ARG A O 1
ATOM 1887 N N . ILE A 1 235 ? -13.153 -2.881 14.945 1.00 87.12 235 ILE A N 1
ATOM 1888 C CA . ILE A 1 235 ? -13.645 -1.530 15.236 1.00 87.12 235 ILE A CA 1
ATOM 1889 C C . ILE A 1 235 ? -12.559 -0.735 15.968 1.00 87.12 235 ILE A C 1
ATOM 1891 O O . ILE A 1 235 ? -12.208 0.353 15.523 1.00 87.12 235 ILE A O 1
ATOM 1895 N N . ALA A 1 236 ? -11.949 -1.305 17.008 1.00 87.12 236 ALA A N 1
ATOM 1896 C CA . ALA A 1 236 ? -10.867 -0.681 17.766 1.00 87.12 236 ALA A CA 1
ATOM 1897 C C . ALA A 1 236 ? -9.667 -0.307 16.880 1.00 87.12 236 ALA A C 1
ATOM 1899 O O . ALA A 1 236 ? -9.158 0.809 16.960 1.00 87.12 236 ALA A O 1
ATOM 1900 N N . LEU A 1 237 ? -9.254 -1.197 15.970 1.00 85.50 237 LEU A N 1
ATOM 1901 C CA . LEU A 1 237 ? -8.227 -0.892 14.968 1.00 85.50 237 LEU A CA 1
ATOM 1902 C C . LEU A 1 237 ? -8.622 0.265 14.050 1.00 85.50 237 LEU A C 1
ATOM 1904 O O . LEU A 1 237 ? -7.786 1.113 13.754 1.00 85.50 237 LEU A O 1
ATOM 1908 N N . ALA A 1 238 ? -9.872 0.295 13.582 1.00 83.75 238 ALA A N 1
ATOM 1909 C CA . ALA A 1 238 ? -10.349 1.375 12.727 1.00 83.75 238 ALA A CA 1
ATOM 1910 C C . ALA A 1 238 ? -10.320 2.720 13.469 1.00 83.75 238 ALA A C 1
ATOM 1912 O O . ALA A 1 238 ? -9.849 3.703 12.905 1.00 83.75 238 ALA A O 1
ATOM 1913 N N . LEU A 1 239 ? -10.733 2.755 14.741 1.00 88.06 239 LEU A N 1
ATOM 1914 C CA . LEU A 1 239 ? -10.636 3.953 15.584 1.00 88.06 239 LEU A CA 1
ATOM 1915 C C . LEU A 1 239 ? -9.180 4.370 15.813 1.00 88.06 239 LEU A C 1
ATOM 1917 O O . LEU A 1 239 ? -8.859 5.553 15.747 1.00 88.06 239 LEU A O 1
ATOM 1921 N N . LEU A 1 240 ? -8.276 3.408 16.002 1.00 86.81 240 LEU A N 1
ATOM 1922 C CA . LEU A 1 240 ? -6.841 3.659 16.139 1.00 86.81 240 LEU A CA 1
ATOM 1923 C C . LEU A 1 240 ? -6.243 4.232 14.839 1.00 86.81 240 LEU A C 1
ATOM 1925 O O . LEU A 1 240 ? -5.389 5.116 14.877 1.00 86.81 240 LEU A O 1
ATOM 1929 N N . GLU A 1 241 ? -6.717 3.796 13.670 1.00 83.94 241 GLU A N 1
ATOM 1930 C CA . GLU A 1 241 ? -6.339 4.389 12.381 1.00 83.94 241 GLU A CA 1
ATOM 1931 C C . GLU A 1 241 ? -6.949 5.781 12.153 1.00 83.94 241 GLU A C 1
ATOM 1933 O O . GLU A 1 241 ? -6.292 6.636 11.548 1.00 83.94 241 GLU A O 1
ATOM 1938 N N . MET A 1 242 ? -8.177 6.015 12.623 1.00 85.25 242 MET A N 1
ATOM 1939 C CA . MET A 1 242 ? -8.862 7.311 12.559 1.00 85.25 242 MET A CA 1
ATOM 1940 C C . MET A 1 242 ? -8.229 8.334 13.506 1.00 85.25 242 MET A C 1
ATOM 1942 O O . MET A 1 242 ? -8.048 9.480 13.111 1.00 85.25 242 MET A O 1
ATOM 1946 N N . SER A 1 243 ? -7.772 7.930 14.694 1.00 87.06 243 SER A N 1
ATOM 1947 C CA . SER A 1 243 ? -7.068 8.824 15.627 1.00 87.06 243 SER A CA 1
ATOM 1948 C C . SER A 1 243 ? -5.750 9.356 15.057 1.00 87.06 243 SER A C 1
ATOM 1950 O O . SER A 1 243 ? -5.280 10.419 15.449 1.00 87.06 243 SER A O 1
ATOM 1952 N N . ALA A 1 244 ? -5.158 8.676 14.070 1.00 82.00 244 ALA A N 1
ATOM 1953 C CA . ALA A 1 244 ? -4.002 9.189 13.337 1.00 82.00 244 ALA A CA 1
ATOM 1954 C C . ALA A 1 244 ? -4.338 10.337 12.360 1.00 82.00 244 ALA A C 1
ATOM 1956 O O . ALA A 1 244 ? -3.416 10.987 11.863 1.00 82.00 244 ALA A O 1
ATOM 1957 N N . LEU A 1 245 ? -5.620 10.556 12.042 1.00 80.12 245 LEU A N 1
ATOM 1958 C CA . LEU A 1 245 ? -6.095 11.693 11.243 1.00 80.12 245 LEU A CA 1
ATOM 1959 C C . LEU A 1 245 ? -6.298 12.953 12.079 1.00 80.12 245 LEU A C 1
ATOM 1961 O O . LEU A 1 245 ? -6.290 14.032 11.499 1.00 80.12 245 LEU A O 1
ATOM 1965 N N . VAL A 1 246 ? -6.412 12.809 13.403 1.00 80.31 246 VAL A N 1
ATOM 1966 C CA . VAL A 1 246 ? -6.463 13.923 14.352 1.00 80.31 246 VAL A CA 1
ATOM 1967 C C . VAL A 1 246 ? -5.115 14.638 14.305 1.00 80.31 246 VAL A C 1
ATOM 1969 O O . VAL A 1 246 ? -4.140 14.231 14.945 1.00 80.31 246 VAL A O 1
ATOM 1972 N N . LYS A 1 247 ? -5.036 15.658 13.459 1.00 67.62 247 LYS A N 1
ATOM 1973 C CA . LYS A 1 247 ? -3.935 16.612 13.405 1.00 67.62 247 LYS A CA 1
ATOM 1974 C C . LYS A 1 247 ? -4.485 17.930 13.923 1.00 67.62 247 LYS A C 1
ATOM 1976 O O . LYS A 1 247 ? -5.586 18.306 13.535 1.00 67.62 247 LYS A O 1
ATOM 1981 N N . ALA A 1 248 ? -3.731 18.554 14.824 1.00 51.69 248 ALA A N 1
ATOM 1982 C CA . ALA A 1 248 ? -3.941 19.960 15.143 1.00 51.69 248 ALA A CA 1
ATOM 1983 C C . ALA A 1 248 ? -3.725 20.796 13.876 1.00 51.69 248 ALA A C 1
ATOM 1985 O O . ALA A 1 248 ? -2.763 20.465 13.135 1.00 51.69 248 ALA A O 1
#

Nearest PDB structures (foldseek):
  7wu2-assembly1_R  TM=2.507E-01  e=4.968E+00  Homo sapiens

Solvent-accessible surface area (backbone atoms only — not comparable to full-atom values): 13772 Å² total; per-residue (Å²): 132,80,66,38,47,41,66,56,52,52,50,54,52,47,66,55,45,50,60,53,53,50,50,54,52,50,50,51,52,51,40,47,75,72,47,77,36,71,96,42,53,68,60,54,52,50,50,50,46,66,68,47,42,63,58,51,48,51,70,54,48,39,51,73,79,44,75,72,58,68,49,68,39,50,63,66,57,53,48,53,54,51,52,45,52,49,53,46,53,48,52,53,49,49,52,62,69,43,45,63,56,46,32,75,72,66,78,41,52,68,68,56,50,58,61,54,46,50,66,72,46,41,63,52,49,51,52,45,46,51,52,48,45,53,71,68,67,59,80,74,84,84,75,63,68,50,65,67,58,53,18,53,51,26,45,61,49,33,72,72,47,58,65,88,72,38,54,69,40,36,52,33,24,47,26,49,36,72,66,36,55,69,61,26,49,52,56,50,47,56,51,26,60,75,68,63,38,64,68,64,38,53,52,47,52,53,52,52,52,52,50,54,53,47,52,56,32,52,78,65,65,76,50,57,70,70,58,49,50,50,51,52,38,39,51,53,42,45,52,59,58,51,43,71,66,62,67,125

pLDDT: mean 85.92, std 9.36, range [44.44, 96.56]

Foldseek 3Di:
DAWAFLVVLLVVLCVLLVVLLVVLVVVVVVCVVVCVCPPNNVLSVVLSCVLNVLLNVLSVVLCVVCVADQATHHPVLSVVLNVLSVVLSVLSVCLVVCLVVCCVPPVDDSSVSSVVSCVVSVVSSCVNNVSSCCSRVDPDPDDHDALQSLLVVLVVVLVVDDCVFFVLLSQLSNCLNVLVLVSNLVSLCVQCVVVVVPVLNVVSVVLVVLLVVLVVCVVVVVDDPVVSSSSSSSSSSRSNVSSVVRGD

Sequence (248 aa):
MAKLLVRETQLRLRRQWLPAALLIVLLVLLQTVFGHYRGIETEAWLWILLALAPVTVLLYAARWIKPYVPGMVEPSALRSYRSLLWIYALLILLTILLSQAAVNLNDWGLKDYMGRSLWWLLPTNLLTLGGLADLLLRNKTGNGPTSDAIAREAQARSERIDTDQHPLRKKCLVCIGESDLPGAMALLEQHFEEIADNRSLNQLIIRKGEYQRLVRSMEREVIAPEEAQRQLNRIALALLEMSALVKA

Radius of gyration: 23.39 Å; Cα contacts (8 Å, |Δi|>4): 210; chains: 1; bounding box: 57×37×61 Å

Mean predicted aligned error: 8.64 Å

Secondary structure (DSSP, 8-state):
-PPEEHHHHHHHHHHHHHHHHHHHHHHHHHHHHTTTTTT-HHHHHHHHHHHHHHHHHHHHHHHHH-SS---EE-HHHHHHHHHHHHHHHHHHHHHHHTHHHHHHHH---HHHHHHHHHHHHHHHHHHHHHHHHHHHH----S-PPPHHHHHHHHHHHHHHS-TTT-HHHHHHHHHHHTT-HHHHHHHHHHHHHHTT-HHHHHHHHHHHHHHHHHHHHHHTT-S-HHHHHHHHHHHHHHHHHHHTT---